Protein AF-A0A4R8HS78-F1 (afdb_monomer_lite)

Structure (mmCIF, N/CA/C/O backbone):
data_AF-A0A4R8HS78-F1
#
_entry.id   AF-A0A4R8HS78-F1
#
loop_
_atom_site.group_PDB
_atom_site.id
_atom_site.type_symbol
_atom_site.label_atom_id
_atom_site.label_alt_id
_atom_site.label_comp_id
_atom_site.label_asym_id
_atom_site.label_entity_id
_atom_site.label_seq_id
_atom_site.pdbx_PDB_ins_code
_atom_site.Cartn_x
_atom_site.Cartn_y
_atom_site.Cartn_z
_atom_site.occupancy
_atom_site.B_iso_or_equiv
_atom_site.auth_seq_id
_atom_site.auth_comp_id
_atom_site.auth_asym_id
_atom_site.auth_atom_id
_atom_site.pdbx_PDB_model_num
ATOM 1 N N . MET A 1 1 ? 12.189 -9.397 -24.149 1.00 46.09 1 MET A N 1
ATOM 2 C CA . MET A 1 1 ? 11.099 -9.316 -23.143 1.00 46.09 1 MET A CA 1
ATOM 3 C C . MET A 1 1 ? 10.120 -10.438 -23.452 1.00 46.09 1 MET A C 1
ATOM 5 O O . MET A 1 1 ? 10.286 -11.004 -24.521 1.00 46.09 1 MET A O 1
ATOM 9 N N . ASP A 1 2 ? 9.238 -10.849 -22.539 1.00 37.28 2 ASP A N 1
ATOM 10 C CA . ASP A 1 2 ? 8.156 -11.739 -22.990 1.00 37.28 2 ASP A CA 1
ATOM 11 C C . ASP A 1 2 ? 7.224 -10.868 -23.849 1.00 37.28 2 ASP A C 1
ATOM 13 O O . ASP A 1 2 ? 6.797 -9.824 -23.343 1.00 37.28 2 ASP A O 1
ATOM 17 N N . PRO A 1 3 ? 7.021 -11.161 -25.144 1.00 38.41 3 PRO A N 1
ATOM 18 C CA . PRO A 1 3 ? 6.170 -10.343 -26.008 1.00 38.41 3 PRO A CA 1
ATOM 19 C C . PRO A 1 3 ? 4.710 -10.330 -25.532 1.00 38.41 3 PRO A C 1
ATOM 21 O O . PRO A 1 3 ? 3.969 -9.402 -25.849 1.00 38.41 3 PRO A O 1
ATOM 24 N N . GLU A 1 4 ? 4.318 -11.317 -24.720 1.00 44.56 4 GLU A N 1
ATOM 25 C CA . GLU A 1 4 ? 2.948 -11.541 -24.276 1.00 44.56 4 GLU A CA 1
ATOM 26 C C . GLU A 1 4 ? 2.822 -11.459 -22.738 1.00 44.56 4 GLU A C 1
ATOM 28 O O . GLU A 1 4 ? 3.010 -12.419 -22.001 1.00 44.56 4 GLU A O 1
ATOM 33 N N . GLY A 1 5 ? 2.424 -10.291 -22.220 1.00 47.22 5 GLY A N 1
ATOM 34 C CA . GLY A 1 5 ? 1.357 -10.299 -21.207 1.00 47.22 5 GLY A CA 1
ATOM 35 C C . GLY A 1 5 ? 1.661 -10.051 -19.723 1.00 47.22 5 GLY A C 1
ATOM 36 O O . GLY A 1 5 ? 0.717 -10.115 -18.937 1.00 47.22 5 GLY A O 1
ATOM 37 N N . SER A 1 6 ? 2.873 -9.701 -19.275 1.00 60.25 6 SER A N 1
ATOM 38 C CA . SER A 1 6 ? 3.066 -9.309 -17.861 1.00 60.25 6 SER A CA 1
ATOM 39 C C . SER A 1 6 ? 3.747 -7.948 -17.703 1.00 60.25 6 SER A C 1
ATOM 41 O O . SER A 1 6 ? 4.761 -7.683 -18.342 1.00 60.25 6 SER A O 1
ATOM 43 N N . SER A 1 7 ? 3.192 -7.096 -16.830 1.00 75.19 7 SER A N 1
ATOM 44 C CA . SER A 1 7 ? 3.722 -5.757 -16.515 1.00 75.19 7 SER A CA 1
ATOM 45 C C . SER A 1 7 ? 5.178 -5.787 -16.050 1.00 75.19 7 SER A C 1
ATOM 47 O O . SER A 1 7 ? 5.663 -6.834 -15.646 1.00 75.19 7 SER A O 1
ATOM 49 N N . GLU A 1 8 ? 5.902 -4.670 -16.025 1.00 86.19 8 GLU A N 1
ATOM 50 C CA . GLU A 1 8 ? 7.248 -4.665 -15.421 1.00 86.19 8 GLU A CA 1
ATOM 51 C C . GLU A 1 8 ? 7.172 -4.771 -13.888 1.00 86.19 8 GLU A C 1
ATOM 53 O O . GLU A 1 8 ? 7.996 -5.421 -13.240 1.00 86.19 8 GLU A O 1
ATOM 58 N N . TRP A 1 9 ? 6.139 -4.166 -13.311 1.00 90.75 9 TRP A N 1
ATOM 59 C CA . TRP A 1 9 ? 5.952 -4.053 -11.871 1.00 90.75 9 TRP A CA 1
ATOM 60 C C . TRP A 1 9 ? 4.788 -4.902 -11.377 1.00 90.75 9 TRP A C 1
ATOM 62 O O . TRP A 1 9 ? 3.747 -4.994 -12.029 1.00 90.75 9 TRP A O 1
ATOM 72 N N . LEU A 1 10 ? 4.942 -5.486 -10.189 1.00 91.50 10 LEU A N 1
ATOM 73 C CA . LEU A 1 10 ? 3.830 -5.995 -9.395 1.00 91.50 10 LEU A CA 1
ATOM 74 C C . LEU A 1 10 ? 3.744 -5.194 -8.098 1.00 91.50 10 LEU A C 1
ATOM 76 O O . LEU A 1 10 ? 4.691 -5.169 -7.311 1.00 91.50 10 LEU A O 1
ATOM 80 N N . ILE A 1 11 ? 2.601 -4.542 -7.891 1.00 94.44 11 ILE A N 1
ATOM 81 C CA . ILE A 1 11 ? 2.323 -3.749 -6.696 1.00 94.44 11 ILE A CA 1
ATOM 82 C C . ILE A 1 11 ? 1.275 -4.471 -5.860 1.00 94.44 11 ILE A C 1
ATOM 84 O O . ILE A 1 11 ? 0.188 -4.782 -6.351 1.00 94.44 11 ILE A O 1
ATOM 88 N N . VAL A 1 12 ? 1.597 -4.708 -4.592 1.00 94.69 12 VAL A N 1
ATOM 89 C CA . VAL A 1 12 ? 0.641 -5.187 -3.594 1.00 94.69 12 VAL A CA 1
ATOM 90 C C . VAL A 1 12 ? 0.531 -4.112 -2.527 1.00 94.69 12 VAL A C 1
ATOM 92 O O . VAL A 1 12 ? 1.496 -3.828 -1.819 1.00 94.69 12 VAL A O 1
ATOM 95 N N . SER A 1 13 ? -0.641 -3.497 -2.421 1.00 97.00 13 SER A N 1
ATOM 96 C CA . SER A 1 13 ? -0.910 -2.477 -1.411 1.00 97.00 13 SER A CA 1
ATOM 97 C C . SER A 1 13 ? -2.069 -2.886 -0.521 1.00 97.00 13 SER A C 1
ATOM 99 O O . SER A 1 13 ? -2.965 -3.621 -0.933 1.00 97.00 13 SER A O 1
ATOM 101 N N . GLY A 1 14 ? -2.049 -2.371 0.701 1.00 96.50 14 GLY A N 1
ATOM 102 C CA . GLY A 1 14 ? -3.128 -2.509 1.662 1.00 96.50 14 GLY A CA 1
ATOM 103 C C . GLY A 1 14 ? -3.417 -1.173 2.326 1.00 96.50 14 GLY A C 1
ATOM 104 O O . GLY A 1 14 ? -2.512 -0.359 2.541 1.00 96.50 14 GLY A O 1
ATOM 105 N N . ILE A 1 15 ? -4.685 -0.968 2.669 1.00 97.25 15 ILE A N 1
ATOM 106 C CA . ILE A 1 15 ? -5.080 0.060 3.623 1.00 97.25 15 ILE A CA 1
ATOM 107 C C . ILE A 1 15 ? -5.425 -0.604 4.953 1.00 97.25 15 ILE A C 1
ATOM 109 O O . ILE A 1 15 ? -6.096 -1.630 5.001 1.00 97.25 15 ILE A O 1
ATOM 113 N N . LEU A 1 16 ? -4.950 -0.013 6.038 1.00 97.69 16 LEU A N 1
ATOM 114 C CA . LEU A 1 16 ? -5.271 -0.392 7.399 1.00 97.69 16 LEU A CA 1
ATOM 115 C C . LEU A 1 16 ? -6.229 0.654 7.959 1.00 97.69 16 LEU A C 1
ATOM 117 O O . LEU A 1 16 ? -5.906 1.845 8.028 1.00 97.69 16 LEU A O 1
ATOM 121 N N . VAL A 1 17 ? -7.408 0.188 8.345 1.00 97.25 17 VAL A N 1
ATOM 122 C CA . VAL A 1 17 ? -8.485 0.994 8.916 1.00 97.25 17 VAL A CA 1
ATOM 123 C C . VAL A 1 17 ? -8.696 0.523 10.344 1.00 97.25 17 VAL A C 1
ATOM 125 O O . VAL A 1 17 ? -8.624 -0.674 10.624 1.00 97.25 17 VAL A O 1
ATOM 128 N N . ARG A 1 18 ? -8.924 1.459 11.265 1.00 95.75 18 ARG A N 1
ATOM 129 C CA . ARG A 1 18 ? -9.303 1.082 12.627 1.00 95.75 18 ARG A CA 1
ATOM 130 C C . ARG A 1 18 ? -10.739 0.557 12.644 1.00 95.75 18 ARG A C 1
ATOM 132 O O . ARG A 1 18 ? -11.564 1.010 11.852 1.00 95.75 18 ARG A O 1
ATOM 139 N N . LYS A 1 19 ? -11.044 -0.357 13.566 1.00 94.94 19 LYS A N 1
ATOM 140 C CA . LYS A 1 19 ? -12.367 -0.992 13.662 1.00 94.94 19 LYS A CA 1
ATOM 141 C C . LYS A 1 19 ? -13.490 0.043 13.809 1.00 94.94 19 LYS A C 1
ATOM 143 O O . LYS A 1 19 ? -14.503 -0.057 13.134 1.00 94.94 19 LYS A O 1
ATOM 148 N N . GLU A 1 20 ? -13.264 1.085 14.603 1.00 94.94 20 GLU A N 1
ATOM 149 C CA . GLU A 1 20 ? -14.174 2.218 14.841 1.00 94.94 20 GLU A CA 1
ATOM 150 C C . GLU A 1 20 ? -14.371 3.171 13.640 1.00 94.94 20 GLU A C 1
ATOM 152 O O . GLU A 1 20 ? -14.987 4.234 13.757 1.00 94.94 20 GLU A O 1
ATOM 157 N N . SER A 1 21 ? -13.743 2.872 12.502 1.00 95.62 21 SER A N 1
ATOM 158 C CA . SER A 1 21 ? -13.921 3.610 11.247 1.00 95.62 21 SER A CA 1
ATOM 159 C C . SER A 1 21 ? -14.335 2.712 10.081 1.00 95.62 21 SER A C 1
ATOM 161 O O . SER A 1 21 ? -14.442 3.209 8.962 1.00 95.62 21 SER A O 1
ATOM 163 N N . GLU A 1 22 ? -14.535 1.412 10.311 1.00 94.00 22 GLU A N 1
ATOM 164 C CA . GLU A 1 22 ? -14.932 0.459 9.267 1.00 94.00 22 GLU A CA 1
ATOM 165 C C . GLU A 1 22 ? -16.331 0.782 8.719 1.00 94.00 22 GLU A C 1
ATOM 167 O O . GLU A 1 22 ? -16.529 0.817 7.508 1.00 94.00 22 GLU A O 1
ATOM 172 N N . ASP A 1 23 ? -17.263 1.139 9.601 1.00 94.94 23 ASP A N 1
ATOM 173 C CA . ASP A 1 23 ? -18.628 1.583 9.286 1.00 94.94 23 ASP A CA 1
ATOM 174 C C . ASP A 1 23 ? -18.678 2.874 8.450 1.00 94.94 23 ASP A C 1
ATOM 176 O O . ASP A 1 23 ? -19.646 3.145 7.741 1.00 94.94 23 ASP A O 1
ATOM 180 N N . LYS A 1 24 ? -17.611 3.679 8.485 1.00 96.62 24 LYS A N 1
ATOM 181 C CA . LYS A 1 24 ? -17.531 4.952 7.755 1.00 96.62 24 LYS A CA 1
ATOM 182 C C . LYS A 1 24 ? -17.087 4.784 6.305 1.00 96.62 24 LYS A C 1
ATOM 184 O O . LYS A 1 24 ? -17.162 5.764 5.559 1.00 96.62 24 LYS A O 1
ATOM 189 N N . LEU A 1 25 ? -16.633 3.598 5.889 1.00 95.25 25 LEU A N 1
ATOM 190 C CA . LEU A 1 25 ? -16.096 3.375 4.542 1.00 95.25 25 LEU A CA 1
ATOM 191 C C . LEU A 1 25 ? -17.110 3.716 3.441 1.00 95.25 25 LEU A C 1
ATOM 193 O O . LEU A 1 25 ? -16.730 4.352 2.455 1.00 95.25 25 LEU A O 1
ATOM 197 N N . ASP A 1 26 ? -18.388 3.403 3.653 1.00 93.81 26 ASP A N 1
ATOM 198 C CA . ASP A 1 26 ? -19.484 3.729 2.732 1.00 93.81 26 ASP A CA 1
ATOM 199 C C . ASP A 1 26 ? -19.659 5.236 2.568 1.00 93.81 26 ASP A C 1
ATOM 201 O O . ASP A 1 26 ? -19.663 5.761 1.449 1.00 93.81 26 ASP A O 1
ATOM 205 N N . SER A 1 27 ? -19.693 5.958 3.692 1.00 96.38 27 SER A N 1
ATOM 206 C CA . SER A 1 27 ? -19.791 7.419 3.687 1.00 96.38 27 SER A CA 1
ATOM 207 C C . SER A 1 27 ? -18.581 8.066 3.002 1.00 96.38 27 SER A C 1
ATOM 209 O O . SER A 1 27 ? -18.727 9.019 2.235 1.00 96.38 27 SER A O 1
ATOM 211 N N . TRP A 1 28 ? -17.374 7.525 3.216 1.00 97.12 28 TRP A N 1
ATOM 212 C CA . TRP A 1 28 ? -16.157 8.023 2.578 1.00 97.12 28 TRP A CA 1
ATOM 213 C C . TRP A 1 28 ? -16.172 7.772 1.077 1.00 97.12 28 TRP A C 1
ATOM 215 O O . TRP A 1 28 ? -15.759 8.640 0.315 1.00 97.12 28 TRP A O 1
ATOM 225 N N . TYR A 1 29 ? -16.639 6.610 0.635 1.00 95.12 29 TYR A N 1
ATOM 226 C CA . TYR A 1 29 ? -16.724 6.305 -0.785 1.00 95.12 29 TYR A CA 1
ATOM 227 C C . TYR A 1 29 ? -17.738 7.208 -1.498 1.00 95.12 29 TYR A C 1
ATOM 229 O O . TYR A 1 29 ? -17.434 7.739 -2.568 1.00 95.12 29 TYR A O 1
ATOM 237 N N . ALA A 1 30 ? -18.906 7.441 -0.892 1.00 94.56 30 ALA A N 1
ATOM 238 C CA . ALA A 1 30 ? -19.917 8.348 -1.429 1.00 94.56 30 ALA A CA 1
ATOM 239 C C . ALA A 1 30 ? -19.398 9.798 -1.538 1.00 94.56 30 ALA A C 1
ATOM 241 O O . ALA A 1 30 ? -19.525 10.416 -2.596 1.00 94.56 30 ALA A O 1
ATOM 242 N N . ASP A 1 31 ? -18.742 10.305 -0.488 1.00 96.62 31 ASP A N 1
ATOM 243 C CA . ASP A 1 31 ? -18.107 11.635 -0.452 1.00 96.62 31 ASP A CA 1
ATOM 244 C C . ASP A 1 31 ? -16.952 11.752 -1.466 1.00 96.62 31 ASP A C 1
ATOM 246 O O . ASP A 1 31 ? -16.790 12.768 -2.135 1.00 96.62 31 ASP A O 1
ATOM 250 N N . MET A 1 32 ? -16.161 10.695 -1.658 1.00 96.38 32 MET A N 1
ATOM 251 C CA . MET A 1 32 ? -15.131 10.676 -2.699 1.00 96.38 32 MET A CA 1
ATOM 252 C C . MET A 1 32 ? -15.749 10.761 -4.094 1.00 96.38 32 MET A C 1
ATOM 254 O O . MET A 1 32 ? -15.297 11.538 -4.934 1.00 96.38 32 MET A O 1
ATOM 258 N N . ARG A 1 33 ? -16.787 9.956 -4.341 1.00 95.38 33 ARG A N 1
ATOM 259 C CA . ARG A 1 33 ? -17.466 9.862 -5.632 1.00 95.38 33 ARG A CA 1
ATOM 260 C C . ARG A 1 33 ? -18.112 11.187 -6.030 1.00 95.38 33 ARG A C 1
ATOM 262 O O . ARG A 1 33 ? -18.008 11.561 -7.195 1.00 95.38 33 ARG A O 1
ATOM 269 N N . SER A 1 34 ? -18.740 11.898 -5.092 1.00 95.50 34 SER A N 1
ATOM 270 C CA . SER A 1 34 ? -19.395 13.188 -5.364 1.00 95.50 34 SER A CA 1
ATOM 271 C C . SER A 1 34 ? -18.412 14.290 -5.782 1.00 95.50 34 SER A C 1
ATOM 273 O O . SER A 1 34 ? -18.806 15.239 -6.454 1.00 95.50 34 SER A O 1
ATOM 275 N N . ARG A 1 35 ? -17.124 14.147 -5.444 1.00 96.12 35 ARG A N 1
ATOM 276 C CA . ARG A 1 35 ? -16.054 15.088 -5.815 1.00 96.12 35 ARG A CA 1
ATOM 277 C C . ARG A 1 35 ? -15.461 14.831 -7.199 1.00 96.12 35 ARG A C 1
ATOM 279 O O . ARG A 1 35 ? -14.682 15.654 -7.678 1.00 96.12 35 ARG A O 1
ATOM 286 N N . LEU A 1 36 ? -15.763 13.694 -7.829 1.00 95.81 36 LEU A N 1
ATOM 287 C CA . LEU A 1 36 ? -15.184 13.351 -9.125 1.00 95.81 36 LEU A CA 1
ATOM 288 C C . LEU A 1 36 ? -15.846 14.149 -10.252 1.00 95.81 36 LEU A C 1
ATOM 290 O O . LEU A 1 36 ? -17.062 14.130 -10.441 1.00 95.81 36 LEU A O 1
ATOM 294 N N . VAL A 1 37 ? -15.024 14.799 -11.070 1.00 93.25 37 VAL A N 1
ATOM 295 C CA . VAL A 1 37 ? -15.483 15.632 -12.182 1.00 93.25 37 VAL A CA 1
ATOM 296 C C . VAL A 1 37 ? -15.977 14.741 -13.320 1.00 93.25 37 VAL A C 1
ATOM 298 O O . VAL A 1 37 ? -15.231 13.897 -13.825 1.00 93.25 37 VAL A O 1
ATOM 301 N N . LYS A 1 38 ? -17.233 14.948 -13.747 1.00 90.00 38 LYS A N 1
ATOM 302 C CA . LYS A 1 38 ? -17.877 14.259 -14.887 1.00 90.00 38 LYS A CA 1
ATOM 303 C C . LYS A 1 38 ? -17.847 12.719 -14.794 1.00 90.00 38 LYS A C 1
ATOM 305 O O . LYS A 1 38 ? -17.888 12.034 -15.815 1.00 90.00 38 LYS A O 1
ATOM 310 N N . PHE A 1 39 ? -17.779 12.153 -13.589 1.00 89.50 39 PHE A N 1
ATOM 311 C CA . PHE A 1 39 ? -17.736 10.704 -13.399 1.00 89.50 39 PHE A CA 1
ATOM 312 C C . PHE A 1 39 ? -19.136 10.079 -13.492 1.00 89.50 39 PHE A C 1
ATOM 314 O O . PHE A 1 39 ? -20.021 10.399 -12.705 1.00 89.50 39 PHE A O 1
ATOM 321 N N . LYS A 1 40 ? -19.326 9.155 -14.443 1.00 85.00 40 LYS A N 1
ATOM 322 C CA . LYS A 1 40 ? -20.594 8.426 -14.659 1.00 85.00 40 LYS A CA 1
ATOM 323 C C . LYS A 1 40 ? -20.513 6.927 -14.325 1.00 85.00 40 LYS A C 1
ATOM 325 O O . LYS A 1 40 ? -21.490 6.205 -14.497 1.00 85.00 40 LYS A O 1
ATOM 330 N N . GLY A 1 41 ? -19.354 6.432 -13.886 1.00 83.31 41 GLY A N 1
ATOM 331 C CA . GLY A 1 41 ? -19.132 5.001 -13.651 1.00 83.31 41 GLY A CA 1
ATOM 332 C C . GLY A 1 41 ? -19.881 4.472 -12.425 1.00 83.31 41 GLY A C 1
ATOM 333 O O . GLY A 1 41 ? -20.087 5.199 -11.459 1.00 83.31 41 GLY A O 1
ATOM 334 N N . LYS A 1 42 ? -20.274 3.192 -12.421 1.00 83.81 42 LYS A N 1
ATOM 335 C CA . LYS A 1 42 ? -20.882 2.552 -11.234 1.00 83.81 42 LYS A CA 1
ATOM 336 C C . LYS A 1 42 ? -19.858 2.306 -10.125 1.00 83.81 42 LYS A C 1
ATOM 338 O O . LYS A 1 42 ? -20.159 2.556 -8.963 1.00 83.81 42 LYS A O 1
ATOM 343 N N . VAL A 1 43 ? -18.643 1.908 -10.492 1.00 87.44 43 VAL A N 1
ATOM 344 C CA . VAL A 1 43 ? -17.541 1.606 -9.570 1.00 87.44 43 VAL A CA 1
ATOM 345 C C . VAL A 1 43 ? -16.328 2.453 -9.936 1.00 87.44 43 VAL A C 1
ATOM 347 O O . VAL A 1 43 ? -16.038 2.659 -11.119 1.00 87.44 43 VAL A O 1
ATOM 350 N N . ILE A 1 44 ? -15.637 2.974 -8.923 1.00 90.12 44 ILE A N 1
ATOM 351 C CA . ILE A 1 44 ? -14.390 3.714 -9.108 1.00 90.12 44 ILE A CA 1
ATOM 352 C C . ILE A 1 44 ? -13.263 2.705 -9.326 1.00 90.12 44 ILE A C 1
ATOM 354 O O . ILE A 1 44 ? -12.886 1.979 -8.416 1.00 90.12 44 ILE A O 1
ATOM 358 N N . HIS A 1 45 ? -12.716 2.691 -10.538 1.00 90.88 45 HIS A N 1
ATOM 359 C CA . HIS A 1 45 ? -11.483 1.977 -10.863 1.00 90.88 45 HIS A CA 1
ATOM 360 C C . HIS A 1 45 ? -10.405 3.006 -11.164 1.00 90.88 45 HIS A C 1
ATOM 362 O O . HIS A 1 45 ? -10.534 3.740 -12.149 1.00 90.88 45 HIS A O 1
ATOM 368 N N . PHE A 1 46 ? -9.346 3.062 -10.353 1.00 93.81 46 PHE A N 1
ATOM 369 C CA . PHE A 1 46 ? -8.350 4.132 -10.456 1.00 93.81 46 PHE A CA 1
ATOM 370 C C . PHE A 1 46 ? -7.721 4.208 -11.853 1.00 93.81 46 PHE A C 1
ATOM 372 O O . PHE A 1 46 ? -7.573 5.293 -12.413 1.00 93.81 46 PHE A O 1
ATOM 379 N N . ALA A 1 47 ? -7.426 3.055 -12.462 1.00 90.94 47 ALA A N 1
ATOM 380 C CA . ALA A 1 47 ? -6.861 2.974 -13.808 1.00 90.94 47 ALA A CA 1
ATOM 381 C C . ALA A 1 47 ? -7.716 3.690 -14.875 1.00 90.94 47 ALA A C 1
ATOM 383 O O . ALA A 1 47 ? -7.160 4.308 -15.782 1.00 90.94 47 ALA A O 1
ATOM 384 N N . LYS A 1 48 ? -9.052 3.664 -14.729 1.00 92.19 48 LYS A N 1
ATOM 385 C CA . LYS A 1 48 ? -10.022 4.254 -15.671 1.00 92.19 48 LYS A CA 1
ATOM 386 C C . LYS A 1 48 ? -10.294 5.742 -15.425 1.00 92.19 48 LYS A C 1
ATOM 388 O O . LYS A 1 48 ? -11.010 6.367 -16.202 1.00 92.19 48 LYS A O 1
ATOM 393 N N . LEU A 1 49 ? -9.769 6.318 -14.343 1.00 94.75 49 LEU A N 1
ATOM 394 C CA . LEU A 1 49 ? -9.924 7.741 -14.055 1.00 94.75 49 LEU A CA 1
ATOM 395 C C . LEU A 1 49 ? -8.974 8.586 -14.921 1.00 94.75 49 LEU A C 1
ATOM 397 O O . LEU A 1 49 ? -7.835 8.195 -15.197 1.00 94.75 49 LEU A O 1
ATOM 401 N N . ASN A 1 50 ? -9.426 9.785 -15.300 1.00 94.56 50 ASN A N 1
ATOM 402 C CA . ASN A 1 50 ? -8.540 10.823 -15.834 1.00 94.56 50 ASN A CA 1
ATOM 403 C C . ASN A 1 50 ? -7.580 11.339 -14.742 1.00 94.56 50 ASN A C 1
ATOM 405 O O . ASN A 1 50 ? -7.784 11.079 -13.554 1.00 94.56 50 ASN A O 1
ATOM 409 N N . GLU A 1 51 ? -6.533 12.067 -15.129 1.00 95.81 51 GLU A N 1
ATOM 410 C CA . GLU A 1 51 ? -5.494 12.529 -14.195 1.00 95.81 51 GLU A CA 1
ATOM 411 C C . GLU A 1 51 ? -6.041 13.400 -13.059 1.00 95.81 51 GLU A C 1
ATOM 413 O O . GLU A 1 51 ? -5.684 13.198 -11.899 1.00 95.81 51 GLU A O 1
ATOM 418 N N . THR A 1 52 ? -6.964 14.315 -13.362 1.00 97.25 52 THR A N 1
ATOM 419 C CA . THR A 1 52 ? -7.606 15.170 -12.355 1.00 97.25 52 THR A CA 1
ATOM 420 C C . THR A 1 52 ? -8.328 14.334 -11.297 1.00 97.25 52 THR A C 1
ATOM 422 O O . THR A 1 52 ? -8.105 14.512 -10.101 1.00 97.25 52 THR A O 1
ATOM 425 N N . ASN A 1 53 ? -9.142 13.366 -11.719 1.00 97.56 53 ASN A N 1
ATOM 426 C CA . ASN A 1 53 ? -9.893 12.493 -10.820 1.00 97.56 53 ASN A CA 1
ATOM 427 C C . ASN A 1 53 ? -8.984 11.520 -10.056 1.00 97.56 53 ASN A C 1
ATOM 429 O O . ASN A 1 53 ? -9.268 11.225 -8.894 1.00 97.56 53 ASN A O 1
ATOM 433 N N . LYS A 1 54 ? -7.878 11.059 -10.657 1.00 97.81 54 LYS A N 1
ATOM 434 C CA . LYS A 1 54 ? -6.835 10.289 -9.955 1.00 97.81 54 LYS A CA 1
ATOM 435 C C . LYS A 1 54 ? -6.251 11.099 -8.800 1.00 97.81 54 LYS A C 1
ATOM 437 O O . LYS A 1 54 ? -6.190 10.606 -7.675 1.00 97.81 54 LYS A O 1
ATOM 442 N N . LEU A 1 55 ? -5.896 12.360 -9.051 1.00 98.19 55 LEU A N 1
ATOM 443 C CA . LEU A 1 55 ? -5.339 13.240 -8.027 1.00 98.19 55 LEU A CA 1
ATOM 444 C C . LEU A 1 55 ? -6.355 13.554 -6.920 1.00 98.19 55 LEU A C 1
ATOM 446 O O . LEU A 1 55 ? -6.013 13.417 -5.746 1.00 98.19 55 LEU A O 1
ATOM 450 N N . ILE A 1 56 ? -7.601 13.895 -7.276 1.00 98.19 56 ILE A N 1
ATOM 451 C CA . ILE A 1 56 ? -8.695 14.127 -6.312 1.00 98.19 56 ILE A CA 1
ATOM 452 C C . ILE A 1 56 ? -8.871 12.909 -5.403 1.00 98.19 56 ILE A C 1
ATOM 454 O O . ILE A 1 56 ? -8.956 13.045 -4.184 1.00 98.19 56 ILE A O 1
ATOM 458 N N . THR A 1 57 ? -8.870 11.713 -5.988 1.00 97.88 57 THR A N 1
ATOM 459 C CA . THR A 1 57 ? -9.032 10.448 -5.267 1.00 97.88 57 THR A CA 1
ATOM 460 C C . THR A 1 57 ? -7.891 10.207 -4.269 1.00 97.88 57 THR A C 1
ATOM 462 O O . THR A 1 57 ? -8.140 9.892 -3.103 1.00 97.88 57 THR A O 1
ATOM 465 N N . CYS A 1 58 ? -6.635 10.426 -4.673 1.00 98.44 58 CYS A N 1
ATOM 466 C CA . CYS A 1 58 ? -5.487 10.305 -3.769 1.00 98.44 58 CYS A CA 1
ATOM 467 C C . CYS A 1 58 ? -5.502 11.366 -2.654 1.00 98.44 58 CYS A C 1
ATOM 469 O O . CYS A 1 58 ? -5.287 11.039 -1.488 1.00 98.44 58 CYS A O 1
ATOM 471 N N . GLN A 1 59 ? -5.802 12.626 -2.984 1.00 98.31 59 GLN A N 1
ATOM 472 C CA . GLN A 1 59 ? -5.914 13.718 -2.008 1.00 98.31 59 GLN A CA 1
ATOM 473 C C . GLN A 1 59 ? -7.075 13.521 -1.028 1.00 98.31 59 GLN A C 1
ATOM 475 O O . GLN A 1 59 ? -7.024 13.980 0.113 1.00 98.31 59 GLN A O 1
ATOM 480 N N . PHE A 1 60 ? -8.142 12.860 -1.467 1.00 98.25 60 PHE A N 1
ATOM 481 C CA . PHE A 1 60 ? -9.248 12.483 -0.606 1.00 98.25 60 PHE A CA 1
ATOM 482 C C . PHE A 1 60 ? -8.816 11.421 0.406 1.00 98.25 60 PHE A C 1
ATOM 484 O O . PHE A 1 60 ? -8.976 11.611 1.614 1.00 98.25 60 PHE A O 1
ATOM 491 N N . LEU A 1 61 ? -8.226 10.324 -0.081 1.00 97.88 61 LEU A N 1
ATOM 492 C CA . LEU A 1 61 ? -7.768 9.221 0.761 1.00 97.88 61 LEU A CA 1
ATOM 493 C C . LEU A 1 61 ? -6.706 9.683 1.770 1.00 97.88 61 LEU A C 1
ATOM 495 O O . LEU A 1 61 ? -6.737 9.270 2.928 1.00 97.88 61 LEU A O 1
ATOM 499 N N . SER A 1 62 ? -5.831 10.615 1.381 1.00 97.88 62 SER A N 1
ATOM 500 C CA . SER A 1 62 ? -4.793 11.168 2.260 1.00 97.88 62 SER A CA 1
ATOM 501 C C . SER A 1 62 ? -5.340 11.966 3.456 1.00 97.88 62 SER A C 1
ATOM 503 O O . SER A 1 62 ? -4.629 12.214 4.434 1.00 97.88 62 SER A O 1
ATOM 505 N N . LYS A 1 63 ? -6.630 12.319 3.443 1.00 98.06 63 LYS A N 1
ATOM 506 C CA . LYS A 1 63 ? -7.313 12.983 4.561 1.00 98.06 63 LYS A CA 1
ATOM 507 C C . LYS A 1 63 ? -8.017 12.006 5.501 1.00 98.06 63 LYS A C 1
ATOM 509 O O . LYS A 1 63 ? -8.311 12.394 6.628 1.00 98.06 63 LYS A O 1
ATOM 514 N N . LYS A 1 64 ? -8.243 10.751 5.103 1.00 97.88 64 LYS A N 1
ATOM 515 C CA . LYS A 1 64 ? -8.959 9.762 5.925 1.00 97.88 64 LYS A CA 1
ATOM 516 C C . LYS A 1 64 ? -8.042 9.106 6.967 1.00 97.88 64 LYS A C 1
ATOM 518 O O . LYS A 1 64 ? -6.843 8.988 6.722 1.00 97.88 64 LYS A O 1
ATOM 523 N N . PRO A 1 65 ? -8.560 8.689 8.137 1.00 96.94 65 PRO A N 1
ATOM 524 C CA . PRO A 1 65 ? -7.771 8.105 9.227 1.00 96.94 65 PRO A CA 1
ATOM 525 C C . PRO A 1 65 ? -7.362 6.650 8.936 1.00 96.94 65 PRO A C 1
ATOM 527 O O . PRO A 1 65 ? -7.690 5.729 9.678 1.00 96.94 65 PRO A O 1
ATOM 530 N N . VAL A 1 66 ? -6.627 6.448 7.845 1.00 97.56 66 VAL A N 1
ATOM 531 C CA . VAL A 1 66 ? -6.101 5.151 7.408 1.00 97.56 66 VAL A CA 1
ATOM 532 C C . VAL A 1 66 ? -4.576 5.145 7.456 1.00 97.56 66 VAL A C 1
ATOM 534 O O . VAL A 1 66 ? -3.934 6.202 7.489 1.00 97.56 66 VAL A O 1
ATOM 537 N N . LYS A 1 67 ? -3.989 3.948 7.434 1.00 98.19 67 LYS A N 1
ATOM 538 C CA . LYS A 1 67 ? -2.569 3.749 7.127 1.00 98.19 67 LYS A CA 1
ATOM 539 C C . LYS A 1 67 ? -2.419 2.959 5.845 1.00 98.19 67 LYS A C 1
ATOM 541 O O . LYS A 1 67 ? -3.150 2.008 5.621 1.00 98.19 67 LYS A O 1
ATOM 546 N N . ILE A 1 68 ? -1.488 3.370 5.001 1.00 98.56 68 ILE A N 1
ATOM 547 C CA . ILE A 1 68 ? -1.257 2.759 3.696 1.00 98.56 68 ILE A CA 1
ATOM 548 C C . ILE A 1 68 ? 0.096 2.059 3.729 1.00 98.56 68 ILE A C 1
ATOM 550 O O . ILE A 1 68 ? 1.076 2.605 4.241 1.00 98.56 68 ILE A O 1
ATOM 554 N N . PHE A 1 69 ? 0.130 0.858 3.166 1.00 98.38 69 PHE A N 1
ATOM 555 C CA . PHE A 1 69 ? 1.332 0.064 2.966 1.00 98.38 69 PHE A CA 1
ATOM 556 C C . PHE A 1 69 ? 1.385 -0.366 1.505 1.00 98.38 69 PHE A C 1
ATOM 558 O O . PHE A 1 69 ? 0.360 -0.731 0.929 1.00 98.38 69 PHE A O 1
ATOM 565 N N . SER A 1 70 ? 2.569 -0.331 0.905 1.00 98.25 70 SER A N 1
ATOM 566 C CA . SER A 1 70 ? 2.775 -0.732 -0.480 1.00 98.25 70 SER A CA 1
ATOM 567 C C . SER A 1 70 ? 4.084 -1.492 -0.632 1.00 98.25 70 SER A C 1
ATOM 569 O O . SER A 1 70 ? 5.142 -1.012 -0.223 1.00 98.25 70 SER A O 1
ATOM 571 N N . VAL A 1 71 ? 4.007 -2.676 -1.233 1.00 96.75 71 VAL A N 1
ATOM 572 C CA . VAL A 1 71 ? 5.155 -3.454 -1.692 1.00 96.75 71 VAL A CA 1
ATOM 573 C C . VAL A 1 71 ? 5.223 -3.324 -3.208 1.00 96.75 71 VAL A C 1
ATOM 575 O O . VAL A 1 71 ? 4.326 -3.773 -3.922 1.00 96.75 71 VAL A O 1
ATOM 578 N N . CYS A 1 72 ? 6.295 -2.709 -3.692 1.00 96.12 72 CYS A N 1
ATOM 579 C CA . CYS A 1 72 ? 6.569 -2.494 -5.102 1.00 96.12 72 CYS A CA 1
ATOM 580 C C . CYS A 1 72 ? 7.664 -3.462 -5.547 1.00 96.12 72 CYS A C 1
ATOM 582 O O . CYS A 1 72 ? 8.826 -3.264 -5.197 1.00 96.12 72 CYS A O 1
ATOM 584 N N . SER A 1 73 ? 7.311 -4.491 -6.316 1.00 93.44 73 SER A N 1
ATOM 585 C CA . SER A 1 73 ? 8.285 -5.437 -6.860 1.00 93.44 73 SER A CA 1
ATOM 586 C C . SER A 1 73 ? 8.538 -5.163 -8.335 1.00 93.44 73 SER A C 1
ATOM 588 O O . SER A 1 73 ? 7.627 -5.292 -9.155 1.00 93.44 73 SER A O 1
ATOM 590 N N . ASN A 1 74 ? 9.776 -4.826 -8.684 1.00 91.12 74 ASN A N 1
ATOM 591 C CA . ASN A 1 74 ? 10.230 -4.841 -10.068 1.00 91.12 74 ASN A CA 1
ATOM 592 C C . ASN A 1 74 ? 10.486 -6.300 -10.475 1.00 91.12 74 ASN A C 1
ATOM 594 O O . ASN A 1 74 ? 11.104 -7.038 -9.714 1.00 91.12 74 ASN A O 1
ATOM 598 N N . LYS A 1 75 ? 9.986 -6.737 -11.635 1.00 84.62 75 LYS A N 1
ATOM 599 C CA . LYS A 1 75 ? 10.135 -8.127 -12.101 1.00 84.62 75 LYS A CA 1
ATOM 600 C C . LYS A 1 75 ? 11.345 -8.342 -13.015 1.00 84.62 75 LYS A C 1
ATOM 602 O O . LYS A 1 75 ? 11.647 -9.489 -13.338 1.00 84.62 75 LYS A O 1
ATOM 607 N N . LYS A 1 76 ? 12.069 -7.290 -13.428 1.00 74.69 76 LYS A N 1
ATOM 608 C CA . LYS A 1 76 ? 13.228 -7.411 -14.338 1.00 74.69 76 LYS A CA 1
ATOM 609 C C . LYS A 1 76 ? 14.310 -8.328 -13.777 1.00 74.69 76 LYS A C 1
ATOM 611 O O . LYS A 1 76 ? 14.875 -9.121 -14.518 1.00 74.69 76 LYS A O 1
ATOM 616 N N . ASN A 1 77 ? 14.554 -8.260 -12.473 1.00 64.81 77 ASN A N 1
ATOM 617 C CA . ASN A 1 77 ? 15.543 -9.087 -11.783 1.00 64.81 77 ASN A CA 1
ATOM 618 C C . ASN A 1 77 ? 15.038 -10.502 -11.437 1.00 64.81 77 ASN A C 1
ATOM 620 O O . ASN A 1 77 ? 15.807 -11.306 -10.926 1.00 64.81 77 ASN A O 1
ATOM 624 N N . MET A 1 78 ? 13.755 -10.797 -11.666 1.00 65.00 78 MET A N 1
ATOM 625 C CA . MET A 1 78 ? 13.197 -12.146 -11.532 1.00 65.00 78 MET A CA 1
ATOM 626 C C . MET A 1 78 ? 13.209 -12.911 -12.852 1.00 65.00 78 MET A C 1
ATOM 628 O O . MET A 1 78 ? 13.006 -14.123 -12.872 1.00 65.00 78 MET A O 1
ATOM 632 N N . LYS A 1 79 ? 13.425 -12.219 -13.974 1.00 58.28 79 LYS A N 1
ATOM 633 C CA . LYS A 1 79 ? 13.473 -12.857 -15.281 1.00 58.28 79 LYS A CA 1
ATOM 634 C C . LYS A 1 79 ? 14.702 -13.766 -15.363 1.00 58.28 79 LYS A C 1
ATOM 636 O O . LYS A 1 79 ? 15.826 -13.284 -15.297 1.00 58.28 79 LYS A O 1
ATOM 641 N N . GLY A 1 80 ? 14.471 -15.069 -15.524 1.00 53.25 80 GLY A N 1
ATOM 642 C CA . GLY A 1 80 ? 15.533 -16.082 -15.544 1.00 53.25 80 GLY A CA 1
ATOM 643 C C . GLY A 1 80 ? 16.071 -16.459 -14.161 1.00 53.25 80 GLY A C 1
ATOM 644 O O . GLY A 1 80 ? 17.013 -17.239 -14.082 1.00 53.25 80 GLY A O 1
ATOM 645 N N . TYR A 1 81 ? 15.489 -15.935 -13.075 1.00 57.78 81 TYR A N 1
ATOM 646 C CA . TYR A 1 81 ? 15.826 -16.373 -11.725 1.00 57.78 81 TYR A CA 1
ATOM 647 C C . TYR A 1 81 ? 15.098 -17.683 -11.419 1.00 57.78 81 TYR A C 1
ATOM 649 O O . TYR A 1 81 ? 13.888 -17.694 -11.197 1.00 57.78 81 TYR A O 1
ATOM 657 N N . THR A 1 82 ? 15.850 -18.777 -11.404 1.00 52.59 82 THR A N 1
ATOM 658 C CA . THR A 1 82 ? 15.399 -20.082 -10.916 1.00 52.59 82 THR A CA 1
ATOM 659 C C . THR A 1 82 ? 15.732 -20.195 -9.439 1.00 52.59 82 THR A C 1
ATOM 661 O O . THR A 1 82 ? 16.867 -19.934 -9.027 1.00 52.59 82 THR A O 1
ATOM 664 N N . ASN A 1 83 ? 14.761 -20.603 -8.630 1.00 58.78 83 ASN A N 1
ATOM 665 C CA . ASN A 1 83 ? 15.014 -20.962 -7.242 1.00 58.78 83 ASN A CA 1
ATOM 666 C C . ASN A 1 83 ? 14.645 -22.436 -7.085 1.00 58.78 83 ASN A C 1
ATOM 668 O O . ASN A 1 83 ? 13.466 -22.725 -6.887 1.00 58.78 83 ASN A O 1
ATOM 672 N N . PRO A 1 84 ? 15.632 -23.350 -7.133 1.00 55.28 84 PRO A N 1
ATOM 673 C CA . PRO A 1 84 ? 15.389 -24.789 -7.076 1.00 55.28 84 PRO A CA 1
ATOM 674 C C . PRO A 1 84 ? 14.587 -25.216 -5.844 1.00 55.28 84 PRO A C 1
ATOM 676 O O . PRO A 1 84 ? 13.818 -26.166 -5.901 1.00 55.28 84 PRO A O 1
ATOM 679 N N . PHE A 1 85 ? 14.719 -24.491 -4.727 1.00 51.19 85 PHE A N 1
ATOM 680 C CA . PHE A 1 85 ? 13.987 -24.762 -3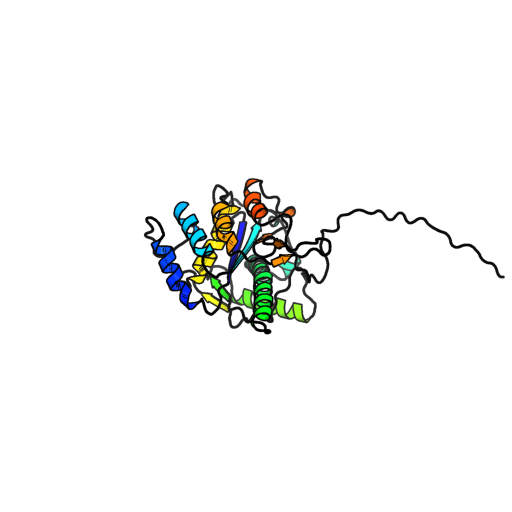.489 1.00 51.19 85 PHE A CA 1
ATOM 681 C C . PHE A 1 85 ? 12.560 -24.226 -3.509 1.00 51.19 85 PHE A C 1
ATOM 683 O O . PHE A 1 85 ? 11.667 -24.867 -2.952 1.00 51.19 85 PHE A O 1
ATOM 690 N N . ALA A 1 86 ? 12.347 -23.061 -4.133 1.00 53.94 86 ALA A N 1
ATOM 691 C CA . ALA A 1 86 ? 11.003 -22.606 -4.442 1.00 53.94 86 ALA A CA 1
ATOM 692 C C . ALA A 1 86 ? 10.372 -23.644 -5.363 1.00 53.94 86 ALA A C 1
ATOM 694 O O . ALA A 1 86 ? 9.420 -24.266 -4.943 1.00 53.94 86 ALA A O 1
ATOM 695 N N . GLU A 1 87 ? 10.960 -23.952 -6.515 1.00 56.19 87 GLU A N 1
ATOM 696 C CA . GLU A 1 87 ? 10.466 -24.946 -7.480 1.00 56.19 87 GLU A CA 1
ATOM 697 C C . GLU A 1 87 ? 10.154 -26.317 -6.846 1.00 56.19 87 GLU A C 1
ATOM 699 O O . GLU A 1 87 ? 9.092 -26.871 -7.116 1.00 56.19 87 GLU A O 1
ATOM 704 N N . LEU A 1 88 ? 10.985 -26.815 -5.916 1.00 53.16 88 LEU A N 1
ATOM 705 C CA . LEU A 1 88 ? 10.729 -28.067 -5.183 1.00 53.16 88 LEU A CA 1
ATOM 706 C C . LEU A 1 88 ? 9.486 -28.029 -4.273 1.00 53.16 88 LEU A C 1
ATOM 708 O O . LEU A 1 88 ? 8.912 -29.074 -3.973 1.00 53.16 88 LEU A O 1
ATOM 712 N N . ARG A 1 89 ? 9.113 -26.853 -3.752 1.00 51.28 89 ARG A N 1
ATOM 713 C CA . ARG A 1 89 ? 8.001 -26.669 -2.792 1.00 51.28 89 ARG A CA 1
ATOM 714 C C . ARG A 1 89 ? 6.815 -25.889 -3.354 1.00 51.28 89 ARG A C 1
ATOM 716 O O . ARG A 1 89 ? 5.768 -25.799 -2.720 1.00 51.28 89 ARG A O 1
ATOM 723 N N . SER A 1 90 ? 6.994 -25.312 -4.528 1.00 47.66 90 SER A N 1
ATOM 724 C CA . SER A 1 90 ? 6.128 -24.359 -5.199 1.00 47.66 90 SER A CA 1
ATOM 725 C C . SER A 1 90 ? 5.450 -25.081 -6.353 1.00 47.66 90 SER A C 1
ATOM 727 O O . SER A 1 90 ? 5.711 -24.792 -7.515 1.00 47.66 90 SER A O 1
ATOM 729 N N . LEU A 1 91 ? 4.541 -26.003 -6.030 1.00 45.50 91 LEU A N 1
ATOM 730 C CA . LEU A 1 91 ? 3.643 -26.618 -7.017 1.00 45.50 91 LEU A CA 1
ATOM 731 C C . LEU A 1 91 ? 2.650 -25.602 -7.626 1.00 45.50 91 LEU A C 1
ATOM 733 O O . LEU A 1 91 ? 1.869 -25.952 -8.505 1.00 45.50 91 LEU A O 1
ATOM 737 N N . ASP A 1 92 ? 2.680 -24.339 -7.182 1.00 57.28 92 ASP A N 1
ATOM 738 C CA . ASP A 1 92 ? 1.611 -23.375 -7.403 1.00 57.28 92 ASP A CA 1
ATOM 739 C C . ASP A 1 92 ? 2.038 -22.092 -8.116 1.00 57.28 92 ASP A C 1
ATOM 741 O O . ASP A 1 92 ? 2.975 -21.392 -7.725 1.00 57.28 92 ASP A O 1
ATOM 745 N N . ARG A 1 93 ? 1.212 -21.699 -9.094 1.00 63.41 93 ARG A N 1
ATOM 746 C CA . ARG A 1 93 ? 1.305 -20.445 -9.870 1.00 63.41 93 ARG A CA 1
ATOM 747 C C . ARG A 1 93 ? 1.224 -19.167 -9.011 1.00 63.41 93 ARG A C 1
ATOM 749 O O . ARG A 1 93 ? 1.486 -18.077 -9.511 1.00 63.41 93 ARG A O 1
ATOM 756 N N . ASN A 1 94 ? 0.880 -19.288 -7.726 1.00 72.56 94 ASN A N 1
ATOM 757 C CA . ASN A 1 94 ? 0.572 -18.173 -6.822 1.00 72.56 94 ASN A CA 1
ATOM 758 C C . ASN A 1 94 ? 1.697 -17.796 -5.855 1.00 72.56 94 ASN A C 1
ATOM 760 O O . ASN A 1 94 ? 1.564 -16.810 -5.124 1.00 72.56 94 ASN A O 1
ATOM 764 N N . TRP A 1 95 ? 2.809 -18.538 -5.855 1.00 76.56 95 TRP A N 1
ATOM 765 C CA . TRP A 1 95 ? 3.901 -18.356 -4.897 1.00 76.56 95 TRP A CA 1
ATOM 766 C C . TRP A 1 95 ? 4.381 -16.906 -4.790 1.00 76.56 95 TRP A C 1
ATOM 768 O O . TRP A 1 95 ? 4.513 -16.367 -3.691 1.00 76.56 95 TRP A O 1
ATOM 778 N N . PHE A 1 96 ? 4.591 -16.241 -5.928 1.00 80.00 96 PHE A N 1
ATOM 779 C CA . PHE A 1 96 ? 5.111 -14.878 -5.933 1.00 80.00 96 PHE A CA 1
ATOM 780 C C . PHE A 1 96 ? 4.151 -13.875 -5.277 1.00 80.00 96 PHE A C 1
ATOM 782 O O . PHE A 1 96 ? 4.581 -13.001 -4.523 1.00 80.00 96 PHE A O 1
ATOM 789 N N . TYR A 1 97 ? 2.843 -14.026 -5.495 1.00 82.50 97 TYR A N 1
ATOM 790 C CA . TYR A 1 97 ? 1.847 -13.191 -4.828 1.00 82.50 97 TYR A CA 1
ATOM 791 C C . TYR A 1 97 ? 1.784 -13.478 -3.323 1.00 82.50 97 TYR A C 1
ATOM 793 O O . TYR A 1 97 ? 1.737 -12.538 -2.525 1.00 82.50 97 TYR A O 1
ATOM 801 N N . CYS A 1 98 ? 1.837 -14.753 -2.919 1.00 82.19 98 CYS A N 1
ATOM 802 C CA . CYS A 1 98 ? 1.915 -15.144 -1.509 1.00 82.19 98 CYS A CA 1
ATOM 803 C C . CYS A 1 98 ? 3.147 -14.530 -0.832 1.00 82.19 98 CYS A C 1
ATOM 805 O O . CYS A 1 98 ? 3.039 -13.972 0.261 1.00 82.19 98 CYS A O 1
ATOM 807 N N . TRP A 1 99 ? 4.294 -14.545 -1.515 1.00 82.88 99 TRP A N 1
ATOM 808 C CA . TRP A 1 99 ? 5.526 -13.921 -1.047 1.00 82.88 99 TRP A CA 1
ATOM 809 C C . TRP A 1 99 ? 5.383 -12.405 -0.864 1.00 82.88 99 TRP A C 1
ATOM 811 O O . TRP A 1 99 ? 5.651 -11.894 0.222 1.00 82.88 99 TRP A O 1
ATOM 821 N N . LEU A 1 100 ? 4.900 -11.670 -1.872 1.00 87.81 100 LEU A N 1
ATOM 822 C CA . LEU A 1 100 ? 4.696 -10.220 -1.731 1.00 87.81 100 LEU A CA 1
ATOM 823 C C . LEU A 1 100 ? 3.665 -9.880 -0.650 1.00 87.81 100 LEU A C 1
ATOM 825 O O . LEU A 1 100 ? 3.816 -8.888 0.062 1.00 87.81 100 LEU A O 1
ATOM 829 N N . THR A 1 101 ? 2.644 -10.721 -0.491 1.00 88.94 101 THR A N 1
ATOM 830 C CA . THR A 1 101 ? 1.651 -10.575 0.575 1.00 88.94 101 THR A CA 1
ATOM 831 C C . THR A 1 101 ? 2.278 -10.797 1.948 1.00 88.94 101 THR A C 1
ATOM 833 O O . THR A 1 101 ? 2.019 -10.008 2.852 1.00 88.94 101 THR A O 1
ATOM 836 N N . ARG A 1 102 ? 3.152 -11.799 2.117 1.00 87.56 102 ARG A N 1
ATOM 837 C CA . ARG A 1 102 ? 3.944 -11.967 3.347 1.00 87.56 102 ARG A CA 1
ATOM 838 C C . ARG A 1 102 ? 4.751 -10.707 3.642 1.00 87.56 102 ARG A C 1
ATOM 840 O O . ARG A 1 102 ? 4.654 -10.185 4.747 1.00 87.56 102 ARG A O 1
ATOM 847 N N . VAL A 1 103 ? 5.483 -10.191 2.654 1.00 90.06 103 VAL A N 1
ATOM 848 C CA . VAL A 1 103 ? 6.281 -8.964 2.803 1.00 90.06 103 VAL A CA 1
ATOM 849 C C . VAL A 1 103 ? 5.389 -7.798 3.245 1.00 90.06 103 VAL A C 1
ATOM 851 O O . VAL A 1 103 ? 5.766 -7.046 4.141 1.00 90.06 103 VAL A O 1
ATOM 854 N N . LEU A 1 104 ? 4.187 -7.654 2.687 1.00 93.25 104 LEU A N 1
ATOM 855 C CA . LEU A 1 104 ? 3.235 -6.633 3.129 1.00 93.25 104 LEU A CA 1
ATOM 856 C C . LEU A 1 104 ? 2.797 -6.860 4.590 1.00 93.25 104 LEU A C 1
ATOM 858 O O . LEU A 1 104 ? 2.808 -5.925 5.395 1.00 93.25 104 LEU A O 1
ATOM 862 N N . LEU A 1 105 ? 2.449 -8.100 4.948 1.00 92.06 105 LEU A N 1
ATOM 863 C CA . LEU A 1 105 ? 1.968 -8.461 6.282 1.00 92.06 105 LEU A CA 1
ATOM 864 C C . LEU A 1 105 ? 3.027 -8.320 7.374 1.00 92.06 105 LEU A C 1
ATOM 866 O O . LEU A 1 105 ? 2.668 -7.938 8.482 1.00 92.06 105 LEU A O 1
ATOM 870 N N . GLU A 1 106 ? 4.309 -8.552 7.094 1.00 91.31 106 GLU A N 1
ATOM 871 C CA . GLU A 1 106 ? 5.401 -8.277 8.044 1.00 91.31 106 GLU A CA 1
ATOM 872 C C . GLU A 1 106 ? 5.315 -6.831 8.568 1.00 91.31 106 GLU A C 1
ATOM 874 O O . GLU A 1 106 ? 5.366 -6.592 9.772 1.00 91.31 106 GLU A O 1
ATOM 879 N N . ARG A 1 107 ? 5.054 -5.855 7.685 1.00 92.81 107 ARG A N 1
ATOM 880 C CA . ARG A 1 107 ? 4.958 -4.436 8.071 1.00 92.81 107 ARG A CA 1
ATOM 881 C C . ARG A 1 107 ? 3.622 -4.099 8.719 1.00 92.81 107 ARG A C 1
ATOM 883 O O . ARG A 1 107 ? 3.594 -3.348 9.692 1.00 92.81 107 ARG A O 1
ATOM 890 N N . ILE A 1 108 ? 2.519 -4.652 8.208 1.00 95.25 108 ILE A N 1
ATOM 891 C CA . ILE A 1 108 ? 1.186 -4.424 8.787 1.00 95.25 108 ILE A CA 1
ATOM 892 C C . ILE A 1 108 ? 1.120 -4.985 10.210 1.00 95.25 108 ILE A C 1
ATOM 894 O O . ILE A 1 108 ? 0.685 -4.285 11.120 1.00 95.25 108 ILE A O 1
ATOM 898 N N . THR A 1 109 ? 1.565 -6.224 10.417 1.00 94.12 109 THR A N 1
ATOM 899 C CA . THR A 1 109 ? 1.511 -6.891 11.726 1.00 94.12 109 THR A CA 1
ATOM 900 C C . THR A 1 109 ? 2.448 -6.232 12.734 1.00 94.12 109 THR A C 1
ATOM 902 O O . THR A 1 109 ? 2.028 -5.991 13.863 1.00 94.12 109 THR A O 1
ATOM 905 N N . HIS A 1 110 ? 3.652 -5.820 12.315 1.00 93.31 110 HIS A N 1
ATOM 906 C CA . HIS A 1 110 ? 4.540 -4.990 13.135 1.00 93.31 110 HIS A CA 1
ATOM 907 C C . HIS A 1 110 ? 3.868 -3.671 13.549 1.00 93.31 110 HIS A C 1
ATOM 909 O O . HIS A 1 110 ? 3.853 -3.315 14.728 1.00 93.31 110 HIS A O 1
ATOM 915 N N . PHE A 1 111 ? 3.252 -2.958 12.597 1.00 94.81 111 PHE A N 1
ATOM 916 C CA . PHE A 1 111 ? 2.552 -1.706 12.888 1.00 94.81 111 PHE A CA 1
ATOM 917 C C . PHE A 1 111 ? 1.414 -1.910 13.889 1.00 94.81 111 PHE A C 1
ATOM 919 O O . PHE A 1 111 ? 1.307 -1.160 14.856 1.00 94.81 111 PHE A O 1
ATOM 926 N N . VAL A 1 112 ? 0.565 -2.914 13.652 1.00 95.88 112 VAL A N 1
ATOM 927 C CA . VAL A 1 112 ? -0.587 -3.220 14.508 1.00 95.88 112 VAL A CA 1
ATOM 928 C C . VAL A 1 112 ? -0.130 -3.605 15.908 1.00 95.88 112 VAL A C 1
ATOM 930 O O . VAL A 1 112 ? -0.735 -3.143 16.875 1.00 95.88 112 VAL A O 1
ATOM 933 N N . LEU A 1 113 ? 0.939 -4.397 16.040 1.00 94.38 113 LEU A N 1
ATOM 934 C CA . LEU A 1 113 ? 1.476 -4.772 17.344 1.00 94.38 113 LEU A CA 1
ATOM 935 C C . LEU A 1 113 ? 1.911 -3.525 18.113 1.00 94.38 113 LEU A C 1
ATOM 937 O O . LEU A 1 113 ? 1.375 -3.262 19.184 1.00 94.38 113 LEU A O 1
ATOM 941 N N . ASN A 1 114 ? 2.795 -2.712 17.537 1.00 92.56 114 ASN A N 1
ATOM 942 C CA . ASN A 1 114 ? 3.322 -1.531 18.221 1.00 92.56 114 ASN A CA 1
ATOM 943 C C . ASN A 1 114 ? 2.216 -0.523 18.572 1.00 92.56 114 ASN A C 1
ATOM 945 O O . ASN A 1 114 ? 2.154 -0.035 19.697 1.00 92.56 114 ASN A O 1
ATOM 949 N N . ASP A 1 115 ? 1.299 -0.251 17.639 1.00 93.75 115 ASP A N 1
ATOM 950 C CA . ASP A 1 115 ? 0.182 0.674 17.858 1.00 93.75 115 ASP A CA 1
ATOM 951 C C . ASP A 1 115 ? -0.816 0.167 18.915 1.00 93.75 115 ASP A C 1
ATOM 953 O O . ASP A 1 115 ? -1.372 0.963 19.673 1.00 93.75 115 ASP A O 1
ATOM 957 N N . SER A 1 116 ? -1.069 -1.142 18.979 1.00 95.38 116 SER A N 1
ATOM 958 C CA . SER A 1 116 ? -1.989 -1.722 19.968 1.00 95.38 116 SER A CA 1
ATOM 959 C C . SER A 1 116 ? -1.367 -1.844 21.356 1.00 95.38 116 SER A C 1
ATOM 961 O O . SER A 1 116 ? -2.036 -1.521 22.342 1.00 95.38 116 SER A O 1
ATOM 963 N N . MET A 1 117 ? -0.084 -2.206 21.430 1.00 94.38 117 MET A N 1
ATOM 964 C CA . MET A 1 117 ? 0.688 -2.202 22.671 1.00 94.38 117 MET A CA 1
ATOM 965 C C . MET A 1 117 ? 0.753 -0.797 23.269 1.00 94.38 117 MET A C 1
ATOM 967 O O . MET A 1 117 ? 0.432 -0.631 24.441 1.00 94.38 117 MET A O 1
ATOM 971 N N . LEU A 1 118 ? 1.053 0.225 22.458 1.00 92.81 118 LEU A N 1
ATOM 972 C CA . LEU A 1 118 ? 1.118 1.614 22.920 1.00 92.81 118 LEU A CA 1
ATOM 973 C C . LEU A 1 118 ? -0.227 2.126 23.461 1.00 92.81 118 LEU A C 1
ATOM 975 O O . LEU A 1 118 ? -0.259 2.850 24.449 1.00 92.81 118 LEU A O 1
ATOM 979 N N . ARG A 1 119 ? -1.344 1.777 22.811 1.00 92.25 119 ARG A N 1
ATOM 980 C CA . ARG A 1 119 ? -2.668 2.315 23.173 1.00 92.25 119 ARG A CA 1
ATOM 981 C C . ARG A 1 119 ? -3.391 1.533 24.259 1.00 92.25 119 ARG A C 1
ATOM 983 O O . ARG A 1 119 ? -4.197 2.109 24.977 1.00 92.25 119 ARG A O 1
ATOM 990 N N . SER A 1 120 ? -3.197 0.219 24.307 1.00 93.81 120 SER A N 1
ATOM 991 C CA . SER A 1 120 ? -4.025 -0.676 25.127 1.00 93.81 120 SER A CA 1
ATOM 992 C C . SER A 1 120 ? -3.234 -1.675 25.964 1.00 93.81 120 SER A C 1
ATOM 994 O O . SER A 1 120 ? -3.841 -2.455 26.693 1.00 93.81 120 SER A O 1
ATOM 996 N N . GLY A 1 121 ? -1.903 -1.697 25.840 1.00 94.50 121 GLY A N 1
ATOM 997 C CA . GLY A 1 121 ? -1.036 -2.644 26.545 1.00 94.50 121 GLY A CA 1
ATOM 998 C C . GLY A 1 121 ? -1.180 -4.100 26.094 1.00 94.50 121 GLY A C 1
ATOM 999 O O . GLY A 1 121 ? -0.552 -4.977 26.678 1.00 94.50 121 GLY A O 1
ATOM 1000 N N . LYS A 1 122 ? -1.997 -4.380 25.069 1.00 95.12 122 LYS A N 1
ATOM 1001 C CA . LYS A 1 122 ? -2.246 -5.733 24.562 1.00 95.12 122 LYS A CA 1
ATOM 1002 C C . LYS A 1 122 ? -2.260 -5.780 23.030 1.00 95.12 122 LYS A C 1
ATOM 1004 O O . LYS A 1 122 ? -2.740 -4.830 22.406 1.00 95.12 122 LYS A O 1
ATOM 1009 N N . PRO A 1 123 ? -1.810 -6.888 22.409 1.00 94.75 123 PRO A N 1
ATOM 1010 C CA . PRO A 1 123 ? -1.872 -7.046 20.960 1.00 94.75 123 PRO A CA 1
ATOM 1011 C C . PRO A 1 123 ? -3.316 -7.050 20.446 1.00 94.75 123 PRO A C 1
ATOM 1013 O O . PRO A 1 123 ? -4.147 -7.849 20.886 1.00 94.75 123 PRO A O 1
ATOM 1016 N N . ALA A 1 124 ? -3.614 -6.187 19.476 1.00 95.69 124 ALA A N 1
ATOM 1017 C CA . ALA A 1 124 ? -4.874 -6.219 18.738 1.00 95.69 124 ALA A CA 1
ATOM 1018 C C . ALA A 1 124 ? -4.801 -7.196 17.556 1.00 95.69 124 ALA A C 1
ATOM 1020 O O . ALA A 1 124 ? -3.728 -7.458 17.009 1.00 95.69 124 ALA A O 1
ATOM 1021 N N . LYS A 1 125 ? -5.961 -7.709 17.135 1.00 95.31 125 LYS A N 1
ATOM 1022 C CA . LYS A 1 125 ? -6.075 -8.560 15.946 1.00 95.31 125 LYS A CA 1
ATOM 1023 C C . LYS A 1 125 ? -6.329 -7.734 14.689 1.00 95.31 125 LYS A C 1
ATOM 1025 O O . LYS A 1 125 ? -7.086 -6.766 14.726 1.00 95.31 125 LYS A O 1
ATOM 1030 N N . VAL A 1 126 ? -5.732 -8.149 13.576 1.00 94.50 126 VAL A N 1
ATOM 1031 C CA . VAL A 1 126 ? -6.024 -7.627 12.240 1.00 94.50 126 VAL A CA 1
ATOM 1032 C C . VAL A 1 126 ? -7.014 -8.550 11.529 1.00 94.50 126 VAL A C 1
ATOM 1034 O O . VAL A 1 126 ? -6.827 -9.766 11.493 1.00 94.50 126 VAL A O 1
ATOM 1037 N N . LYS A 1 127 ? -8.066 -7.958 10.960 1.00 94.44 127 LYS A N 1
ATOM 1038 C CA . LYS A 1 127 ? -8.949 -8.605 9.986 1.00 94.44 127 LYS A CA 1
ATOM 1039 C C . LYS A 1 127 ? -8.376 -8.351 8.593 1.00 94.44 127 LYS A C 1
ATOM 1041 O O . LYS A 1 127 ? -8.126 -7.197 8.245 1.00 94.44 127 LYS A O 1
ATOM 1046 N N . LEU A 1 128 ? -8.141 -9.404 7.814 1.00 92.94 128 LEU A N 1
ATOM 1047 C CA . LEU A 1 128 ? -7.628 -9.291 6.449 1.00 92.94 128 LEU A CA 1
ATOM 1048 C C . LEU A 1 128 ? -8.766 -9.498 5.459 1.00 92.94 128 LEU A C 1
ATOM 1050 O O . LEU A 1 128 ? -9.446 -10.516 5.505 1.00 92.94 128 LEU A O 1
ATOM 1054 N N . ILE A 1 129 ? -8.946 -8.551 4.545 1.00 92.88 129 ILE A N 1
ATOM 1055 C CA . ILE A 1 129 ? -9.948 -8.642 3.484 1.00 92.88 129 ILE A CA 1
ATOM 1056 C C . ILE A 1 129 ? -9.206 -8.591 2.156 1.00 92.88 129 ILE A C 1
ATOM 1058 O O . ILE A 1 129 ? -8.596 -7.576 1.813 1.00 92.88 129 ILE A O 1
ATOM 1062 N N . TYR A 1 130 ? -9.236 -9.697 1.421 1.00 88.88 130 TYR A N 1
ATOM 1063 C CA . TYR A 1 130 ? -8.619 -9.807 0.109 1.00 88.88 130 TYR A CA 1
ATOM 1064 C C . TYR A 1 130 ? -9.640 -9.566 -0.993 1.00 88.88 130 TYR A C 1
ATOM 1066 O O . TYR A 1 130 ? -10.760 -10.070 -0.954 1.00 88.88 130 TYR A O 1
ATOM 1074 N N . SER A 1 131 ? -9.206 -8.855 -2.031 1.00 85.88 131 SER A N 1
ATOM 1075 C CA . SER A 1 131 ? -9.939 -8.801 -3.290 1.00 85.88 131 SER A CA 1
ATOM 1076 C C . SER A 1 131 ? -9.827 -10.141 -4.002 1.00 85.88 131 SER A C 1
ATOM 1078 O O . SER A 1 131 ? -8.711 -10.585 -4.278 1.00 85.88 131 SER A O 1
ATOM 1080 N N . HIS A 1 132 ? -10.974 -10.739 -4.336 1.00 80.44 132 HIS A N 1
ATOM 1081 C CA . HIS A 1 132 ? -11.050 -11.912 -5.200 1.00 80.44 132 HIS A CA 1
ATOM 1082 C C . HIS A 1 132 ? -10.429 -11.599 -6.571 1.00 80.44 132 HIS A C 1
ATOM 1084 O O . HIS A 1 132 ? -10.898 -10.700 -7.278 1.00 80.44 132 HIS A O 1
ATOM 1090 N N . ARG A 1 133 ? -9.379 -12.333 -6.954 1.00 71.38 133 ARG A N 1
ATOM 1091 C CA . ARG A 1 133 ? -8.778 -12.285 -8.294 1.00 71.38 133 ARG A CA 1
ATOM 1092 C C . ARG A 1 133 ? -8.687 -13.695 -8.863 1.00 71.38 133 ARG A C 1
ATOM 1094 O O . ARG A 1 133 ? -8.203 -14.602 -8.190 1.00 71.38 133 ARG A O 1
ATOM 1101 N N . GLY A 1 134 ? -9.118 -13.857 -10.113 1.00 63.59 134 GLY A N 1
ATOM 1102 C CA . GLY A 1 134 ? -9.013 -15.130 -10.823 1.00 63.59 134 GLY A CA 1
ATOM 1103 C C . GLY A 1 134 ? -7.565 -15.625 -10.858 1.00 63.59 134 GLY A C 1
ATOM 1104 O O . GLY A 1 134 ? -6.652 -14.851 -11.141 1.00 63.59 134 GLY A O 1
ATOM 1105 N N . GLY A 1 135 ? -7.364 -16.901 -10.529 1.00 65.88 135 GLY A N 1
ATOM 1106 C CA . GLY A 1 135 ? -6.050 -17.545 -10.482 1.00 65.88 135 GLY A CA 1
ATOM 1107 C C . GLY A 1 135 ? -5.419 -17.631 -9.089 1.00 65.88 135 GLY A C 1
ATOM 1108 O O . GLY A 1 135 ? -4.594 -18.517 -8.886 1.00 65.88 135 GLY A O 1
ATOM 1109 N N . LEU A 1 136 ? -5.841 -16.809 -8.115 1.00 68.44 136 LEU A N 1
ATOM 1110 C CA . LEU A 1 136 ? -5.369 -16.911 -6.729 1.00 68.44 136 LEU A CA 1
ATOM 1111 C C . LEU A 1 136 ? -6.180 -17.940 -5.937 1.00 68.44 136 LEU A C 1
ATOM 1113 O O . LEU A 1 136 ? -7.393 -17.812 -5.778 1.00 68.44 136 LEU A O 1
ATOM 1117 N N . SER A 1 137 ? -5.492 -18.936 -5.382 1.00 72.00 137 SER A N 1
ATOM 1118 C CA . SER A 1 137 ? -6.077 -19.872 -4.426 1.00 72.00 137 SER A CA 1
ATOM 1119 C C . SER A 1 137 ? -5.857 -19.371 -3.001 1.00 72.00 137 SER A C 1
ATOM 1121 O O . SER A 1 137 ? -4.742 -19.343 -2.477 1.00 72.00 137 SER A O 1
ATOM 1123 N N . TYR A 1 138 ? -6.937 -18.964 -2.347 1.00 73.38 138 TYR A N 1
ATOM 1124 C CA . TYR A 1 138 ? -6.880 -18.453 -0.977 1.00 73.38 138 TYR A CA 1
ATOM 1125 C C . TYR A 1 138 ? -6.705 -19.565 0.062 1.00 73.38 138 TYR A C 1
ATOM 1127 O O . TYR A 1 138 ? -6.150 -19.321 1.132 1.00 73.38 138 TYR A O 1
ATOM 1135 N N . SER A 1 139 ? -7.088 -20.803 -0.266 1.00 73.00 139 SER A N 1
ATOM 1136 C CA . SER A 1 139 ? -6.737 -21.968 0.550 1.00 73.00 139 SER A CA 1
ATOM 1137 C C . SER A 1 139 ? -5.220 -22.192 0.568 1.00 73.00 139 SER A C 1
ATOM 1139 O O . SER A 1 139 ? -4.664 -22.451 1.635 1.00 73.00 139 SER A O 1
ATOM 1141 N N . GLN A 1 140 ? -4.531 -21.982 -0.563 1.00 74.19 140 GLN A N 1
ATOM 1142 C CA . GLN A 1 140 ? -3.063 -22.012 -0.630 1.00 74.19 140 GLN A CA 1
ATOM 1143 C C . GLN A 1 140 ? -2.432 -20.877 0.177 1.00 74.19 140 GLN A C 1
ATOM 1145 O O . GLN A 1 140 ? -1.463 -21.106 0.896 1.00 74.19 140 GLN A O 1
ATOM 1150 N N . LEU A 1 141 ? -2.995 -19.665 0.117 1.00 74.19 141 LEU A N 1
ATOM 1151 C CA . LEU A 1 141 ? -2.523 -18.538 0.926 1.00 74.19 141 LEU A CA 1
ATOM 1152 C C . LEU A 1 141 ? -2.629 -18.841 2.433 1.00 74.19 141 LEU A C 1
ATOM 1154 O O . LEU A 1 141 ? -1.688 -18.595 3.188 1.00 74.19 141 LEU A O 1
ATOM 1158 N N . ASN A 1 142 ? -3.744 -19.433 2.867 1.00 77.44 142 ASN A N 1
ATOM 1159 C CA . ASN A 1 142 ? -3.934 -19.835 4.259 1.00 77.44 142 ASN A CA 1
ATOM 1160 C C . ASN A 1 142 ? -2.952 -20.937 4.683 1.00 77.44 142 ASN A C 1
ATOM 1162 O O . ASN A 1 142 ? -2.341 -20.832 5.750 1.00 77.44 142 ASN A O 1
ATOM 1166 N N . ALA A 1 143 ? -2.758 -21.957 3.842 1.00 78.19 143 ALA A N 1
ATOM 1167 C CA . ALA A 1 143 ? -1.784 -23.022 4.080 1.00 78.19 143 ALA A CA 1
ATOM 1168 C C . ALA A 1 143 ? -0.349 -22.475 4.161 1.00 78.19 143 ALA A C 1
ATOM 1170 O O . ALA A 1 143 ? 0.413 -22.851 5.052 1.00 78.19 143 ALA A O 1
ATOM 1171 N N . TYR A 1 144 ? -0.003 -21.524 3.291 1.00 76.69 144 TYR A N 1
ATOM 1172 C CA . TYR A 1 144 ? 1.288 -20.844 3.292 1.00 76.69 144 TYR A CA 1
ATOM 1173 C C . TYR A 1 144 ? 1.552 -20.108 4.613 1.00 76.69 144 TYR A C 1
ATOM 1175 O O . TYR A 1 144 ? 2.614 -20.276 5.215 1.00 76.69 144 TYR A O 1
ATOM 1183 N N . PHE A 1 145 ? 0.581 -19.347 5.127 1.00 77.62 145 PHE A N 1
ATOM 1184 C CA . PHE A 1 145 ? 0.745 -18.670 6.417 1.00 77.62 145 PHE A CA 1
ATOM 1185 C C . PHE A 1 145 ? 0.774 -19.633 7.605 1.00 77.62 145 PHE A C 1
ATOM 1187 O O . PHE A 1 145 ? 1.522 -19.394 8.556 1.00 77.62 145 PHE A O 1
ATOM 1194 N N . ALA A 1 146 ? 0.021 -20.735 7.552 1.00 79.69 146 ALA A N 1
ATOM 1195 C CA . ALA A 1 146 ? 0.107 -21.791 8.558 1.00 79.69 146 ALA A CA 1
ATOM 1196 C C . ALA A 1 146 ? 1.508 -22.429 8.586 1.00 79.69 146 ALA A C 1
ATOM 1198 O O . ALA A 1 146 ? 2.080 -22.604 9.666 1.00 79.69 146 ALA A O 1
ATOM 1199 N N . LEU A 1 147 ? 2.093 -22.692 7.411 1.00 76.81 147 LEU A N 1
ATOM 1200 C CA . LEU A 1 147 ? 3.455 -23.206 7.274 1.00 76.81 147 LEU A CA 1
ATOM 1201 C C . LEU A 1 147 ? 4.488 -22.230 7.853 1.00 76.81 147 LEU A C 1
ATOM 1203 O O . LEU A 1 147 ? 5.315 -22.640 8.664 1.00 76.81 147 LEU A O 1
ATOM 1207 N N . ILE A 1 148 ? 4.412 -20.937 7.512 1.00 76.50 148 ILE A N 1
ATOM 1208 C CA . ILE A 1 148 ? 5.323 -19.916 8.063 1.00 76.50 148 ILE A CA 1
ATOM 1209 C C . ILE A 1 148 ? 5.197 -19.834 9.587 1.00 76.50 148 ILE A C 1
ATOM 1211 O O . ILE A 1 148 ? 6.206 -19.746 10.285 1.00 76.50 148 ILE A O 1
ATOM 1215 N N . LYS A 1 149 ? 3.971 -19.889 10.124 1.00 79.62 149 LYS A N 1
ATOM 1216 C CA . LYS A 1 149 ? 3.734 -19.870 11.574 1.00 79.62 149 LYS A CA 1
ATOM 1217 C C . LYS A 1 149 ? 4.391 -21.059 12.268 1.00 79.62 149 LYS A C 1
ATOM 1219 O O . LYS A 1 149 ? 4.967 -20.898 13.341 1.00 79.62 149 LYS A O 1
ATOM 1224 N N . MET A 1 150 ? 4.302 -22.242 11.663 1.00 77.12 150 MET A N 1
ATOM 1225 C CA . MET A 1 150 ? 4.948 -23.450 12.170 1.00 77.12 150 MET A CA 1
ATOM 1226 C C . MET A 1 150 ? 6.476 -23.327 12.111 1.00 77.12 150 MET A C 1
ATOM 1228 O O . MET A 1 150 ? 7.136 -23.546 13.122 1.00 77.12 150 MET A O 1
ATOM 1232 N N . GLN A 1 151 ? 7.029 -22.890 10.976 1.00 72.31 151 GLN A N 1
ATOM 1233 C CA . GLN A 1 151 ? 8.470 -22.668 10.804 1.00 72.31 151 GLN A CA 1
ATOM 1234 C C . GLN A 1 151 ? 9.024 -21.657 11.815 1.00 72.31 151 GLN A C 1
ATOM 1236 O O . GLN A 1 151 ? 10.074 -21.898 12.405 1.00 72.31 151 GLN A O 1
ATOM 1241 N N . GLY A 1 152 ? 8.290 -20.569 12.072 1.00 68.94 152 GLY A N 1
ATOM 1242 C CA . GLY A 1 152 ? 8.657 -19.559 13.067 1.00 68.94 152 GLY A CA 1
ATOM 1243 C C . GLY A 1 152 ? 8.709 -20.083 14.500 1.00 68.94 152 GLY A C 1
ATOM 1244 O O . GLY A 1 152 ? 9.533 -19.617 15.277 1.00 68.94 152 GLY A O 1
ATOM 1245 N N . ARG A 1 153 ? 7.879 -21.072 14.857 1.00 68.69 153 ARG A N 1
ATOM 1246 C CA . ARG A 1 153 ? 7.898 -21.695 16.194 1.00 68.69 153 ARG A CA 1
ATOM 1247 C C . ARG A 1 153 ? 9.084 -22.629 16.404 1.00 68.69 153 ARG A C 1
ATOM 1249 O O . ARG A 1 153 ? 9.562 -22.748 17.522 1.00 68.69 153 ARG A O 1
ATOM 1256 N N . VAL A 1 154 ? 9.526 -23.294 15.341 1.00 67.94 154 VAL A N 1
ATOM 1257 C CA . VAL A 1 154 ? 10.603 -24.296 15.386 1.00 67.94 154 VAL A CA 1
ATOM 1258 C C . VAL A 1 154 ? 11.980 -23.652 15.136 1.00 67.94 154 VAL A C 1
ATOM 1260 O O . VAL A 1 154 ? 12.987 -24.344 15.095 1.00 67.94 154 VAL A O 1
ATOM 1263 N N . GLY A 1 155 ? 12.051 -22.326 14.950 1.00 59.34 155 GLY A N 1
ATOM 1264 C CA . GLY A 1 155 ? 13.298 -21.640 14.583 1.00 59.34 155 GLY A CA 1
ATOM 1265 C C . GLY A 1 155 ? 13.794 -21.992 13.173 1.00 59.34 155 GLY A C 1
ATOM 1266 O O . GLY A 1 155 ? 14.939 -21.728 12.837 1.00 59.34 155 GLY A O 1
ATOM 1267 N N . GLY A 1 156 ? 12.936 -22.584 12.337 1.00 55.75 156 GLY A N 1
ATOM 1268 C CA . GLY A 1 156 ? 13.254 -23.051 10.985 1.00 55.75 156 GLY A CA 1
ATOM 1269 C C . GLY A 1 156 ? 12.817 -22.084 9.884 1.00 55.75 156 GLY A C 1
ATOM 1270 O O . GLY A 1 156 ? 12.503 -22.524 8.774 1.00 55.75 156 GLY A O 1
ATOM 1271 N N . LEU A 1 157 ? 12.705 -20.783 10.179 1.00 58.38 157 LEU A N 1
ATOM 1272 C CA . LEU A 1 157 ? 12.428 -19.785 9.146 1.00 58.38 157 LEU A CA 1
ATOM 1273 C C . LEU A 1 157 ? 13.636 -19.692 8.218 1.00 58.38 157 LEU A C 1
ATOM 1275 O O . LEU A 1 157 ? 14.651 -19.103 8.552 1.00 58.38 157 LEU A O 1
ATOM 1279 N N . TYR A 1 158 ? 13.492 -20.250 7.020 1.00 52.94 158 TYR A N 1
ATOM 1280 C CA . TYR A 1 158 ? 14.557 -20.268 6.016 1.00 52.94 158 TYR A CA 1
ATOM 1281 C C . TYR A 1 158 ? 14.979 -18.863 5.547 1.00 52.94 158 TYR A C 1
ATOM 1283 O O . TYR A 1 158 ? 16.099 -18.653 5.097 1.00 52.94 158 TYR A O 1
ATOM 1291 N N . LEU A 1 159 ? 14.071 -17.889 5.651 1.00 53.75 159 LEU A N 1
ATOM 1292 C CA . LEU A 1 159 ? 14.359 -16.476 5.434 1.00 53.75 159 LEU A CA 1
ATOM 1293 C C . LEU A 1 159 ? 14.091 -15.730 6.737 1.00 53.75 159 LEU A C 1
ATOM 1295 O O . LEU A 1 159 ? 12.931 -15.513 7.094 1.00 53.75 159 LEU A O 1
ATOM 1299 N N . GLU A 1 160 ? 15.173 -15.313 7.386 1.00 52.69 160 GLU A N 1
ATOM 1300 C CA . GLU A 1 160 ? 15.183 -14.458 8.581 1.00 52.69 160 GLU A CA 1
ATOM 1301 C C . GLU A 1 160 ? 14.835 -12.987 8.288 1.00 52.69 160 GLU A C 1
ATOM 1303 O O . GLU A 1 160 ? 14.773 -12.142 9.179 1.00 52.69 160 GLU A O 1
ATOM 1308 N N . LEU A 1 161 ? 14.605 -12.657 7.017 1.00 56.03 161 LEU A N 1
ATOM 1309 C CA . LEU A 1 161 ? 14.231 -11.319 6.586 1.00 56.03 161 LEU A CA 1
ATOM 1310 C C . LEU A 1 161 ? 12.758 -11.052 6.917 1.00 56.03 161 LEU A C 1
ATOM 1312 O O . LEU A 1 161 ? 11.874 -11.431 6.151 1.00 56.03 161 LEU A O 1
ATOM 1316 N N . GLY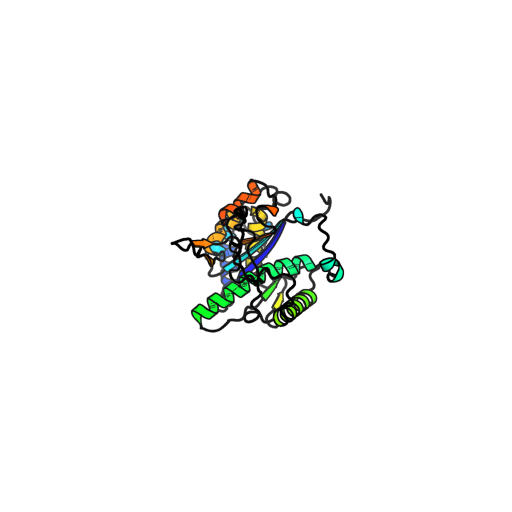 A 1 162 ? 12.534 -10.345 8.026 1.00 60.78 162 GLY A N 1
ATOM 1317 C CA . GLY A 1 162 ? 11.238 -9.807 8.443 1.00 60.78 162 GLY A CA 1
ATOM 1318 C C . GLY A 1 162 ? 10.339 -10.825 9.149 1.00 60.78 162 GLY A C 1
ATOM 1319 O O . GLY A 1 162 ? 10.089 -11.927 8.654 1.00 60.78 162 GLY A O 1
ATOM 1320 N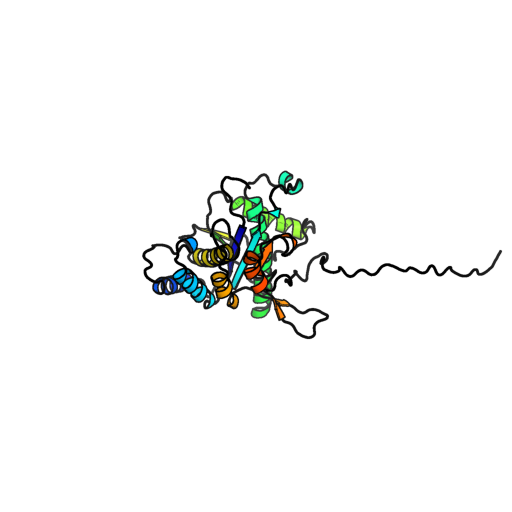 N . LYS A 1 163 ? 9.817 -10.437 10.319 1.00 78.62 163 LYS A N 1
ATOM 1321 C CA . LYS A 1 163 ? 8.921 -11.270 11.132 1.00 78.62 163 LYS A CA 1
ATOM 1322 C C . LYS A 1 163 ? 7.453 -10.912 10.888 1.00 78.62 163 LYS A C 1
ATOM 1324 O O . LYS A 1 163 ? 7.057 -9.751 10.959 1.00 78.62 163 LYS A O 1
ATOM 1329 N N . VAL A 1 164 ? 6.614 -11.925 10.659 1.00 85.81 164 VAL A N 1
ATOM 1330 C CA . VAL A 1 164 ? 5.155 -11.777 10.792 1.00 85.81 164 VAL A CA 1
ATOM 1331 C C . VAL A 1 164 ? 4.797 -11.946 12.267 1.00 85.81 164 VAL A C 1
ATOM 1333 O O . VAL A 1 164 ? 5.059 -12.994 12.859 1.00 85.81 164 VAL A O 1
ATOM 1336 N N . TYR A 1 165 ? 4.176 -10.930 12.863 1.00 88.75 165 TYR A N 1
ATOM 1337 C CA . TYR A 1 165 ? 3.754 -10.968 14.264 1.00 88.75 165 TYR A CA 1
ATOM 1338 C C . TYR A 1 165 ? 2.402 -11.677 14.385 1.00 88.75 165 TYR A C 1
ATOM 1340 O O . TYR A 1 165 ? 1.334 -11.055 14.336 1.00 88.75 165 TYR A O 1
ATOM 1348 N N . PHE A 1 166 ? 2.443 -13.008 14.502 1.00 88.88 166 PHE A N 1
ATOM 1349 C CA . PHE A 1 166 ? 1.261 -13.877 14.566 1.00 88.88 166 PHE A CA 1
ATOM 1350 C C . PHE A 1 166 ? 0.367 -13.636 15.793 1.00 88.88 166 PHE A C 1
ATOM 1352 O O . PHE A 1 166 ? -0.772 -14.097 15.824 1.00 88.88 166 PHE A O 1
ATOM 1359 N N . GLU A 1 167 ? 0.839 -12.890 16.788 1.00 91.00 167 GLU A N 1
ATOM 1360 C CA . GLU A 1 167 ? 0.045 -12.382 17.906 1.00 91.00 167 GLU A CA 1
ATOM 1361 C C . GLU A 1 167 ? -1.040 -11.412 17.425 1.00 91.00 167 GLU A C 1
ATOM 1363 O O . GLU A 1 167 ? -2.107 -11.338 18.031 1.00 91.00 167 GLU A O 1
ATOM 1368 N N . THR A 1 168 ? -0.812 -10.729 16.300 1.00 93.31 168 THR A N 1
ATOM 1369 C CA . THR A 1 168 ? -1.779 -9.809 15.683 1.00 93.31 168 THR A CA 1
ATOM 1370 C C . THR A 1 168 ? -2.600 -10.453 14.570 1.00 93.31 168 THR A C 1
ATOM 1372 O O . THR A 1 168 ? -3.651 -9.934 14.208 1.00 93.31 168 THR A O 1
ATOM 1375 N N . LEU A 1 169 ? -2.173 -11.603 14.044 1.00 90.38 169 LEU A N 1
ATOM 1376 C CA . LEU A 1 169 ? -2.827 -12.269 12.920 1.00 90.38 169 LEU A CA 1
ATOM 1377 C C . LEU A 1 169 ? -3.698 -13.442 13.385 1.00 90.38 169 LEU A C 1
ATOM 1379 O O . LEU A 1 169 ? -3.232 -14.345 14.083 1.00 90.38 169 LEU A O 1
ATOM 1383 N N . ASP A 1 170 ? -4.958 -13.461 12.955 1.00 88.38 170 ASP A N 1
ATOM 1384 C CA . ASP A 1 170 ? -5.857 -14.603 13.125 1.00 88.38 170 ASP A CA 1
ATOM 1385 C C . ASP A 1 170 ? -6.434 -15.004 11.767 1.00 88.38 170 ASP A C 1
ATOM 1387 O O . ASP A 1 170 ? -7.135 -14.228 11.125 1.00 88.38 170 ASP A O 1
ATOM 1391 N N . MET A 1 171 ? -6.139 -16.230 11.334 1.00 83.56 171 MET A N 1
ATOM 1392 C CA . MET A 1 171 ? -6.556 -16.731 10.022 1.00 83.56 171 MET A CA 1
ATOM 1393 C C . MET A 1 171 ? -8.077 -16.884 9.898 1.00 83.56 171 MET A C 1
ATOM 1395 O O . MET A 1 171 ? -8.593 -16.925 8.788 1.00 83.56 171 MET A O 1
ATOM 1399 N N . ARG A 1 172 ? -8.805 -16.929 11.021 1.00 86.94 172 ARG A N 1
ATOM 1400 C CA . ARG A 1 172 ? -10.277 -16.935 11.035 1.00 86.94 172 ARG A CA 1
ATOM 1401 C C . ARG A 1 172 ? -10.872 -15.567 10.701 1.00 86.94 172 ARG A C 1
ATOM 1403 O O . ARG A 1 172 ? -12.051 -15.485 10.393 1.00 86.94 172 ARG A O 1
ATOM 1410 N N . LEU A 1 173 ? -10.065 -14.506 10.768 1.00 89.69 173 LEU A N 1
ATOM 1411 C CA . LEU A 1 173 ? -10.438 -13.140 10.395 1.00 89.69 173 LEU A CA 1
ATOM 1412 C C . LEU A 1 173 ? -9.971 -12.793 8.973 1.00 89.69 173 LEU A C 1
ATOM 1414 O O . LEU A 1 173 ? -9.771 -11.620 8.656 1.00 89.69 173 LEU A O 1
ATOM 1418 N N . VAL A 1 174 ? -9.739 -13.808 8.136 1.00 89.00 174 VAL A N 1
ATOM 1419 C CA . VAL A 1 174 ? -9.388 -13.646 6.726 1.00 89.00 174 VAL A CA 1
ATOM 1420 C C . VAL A 1 174 ? -10.636 -13.863 5.885 1.00 89.00 174 VAL A C 1
ATOM 1422 O O . VAL A 1 174 ? -11.224 -14.941 5.896 1.00 89.00 174 VAL A O 1
ATOM 1425 N N . GLU A 1 175 ? -11.009 -12.843 5.125 1.00 89.50 175 GLU A N 1
ATOM 1426 C CA . GLU A 1 175 ? -12.136 -12.864 4.202 1.00 89.50 175 GLU A CA 1
ATOM 1427 C C . GLU A 1 175 ? -11.649 -12.627 2.773 1.00 89.50 175 GLU A C 1
ATOM 1429 O O . GLU A 1 175 ? -10.689 -11.891 2.520 1.00 89.50 175 GLU A O 1
ATOM 1434 N N . VAL A 1 176 ? -12.334 -13.255 1.824 1.00 86.81 176 VAL A N 1
ATOM 1435 C CA . VAL A 1 176 ? -12.084 -13.096 0.394 1.00 86.81 176 VAL A CA 1
ATOM 1436 C C . VAL A 1 176 ? -13.379 -12.644 -0.231 1.00 86.81 176 VAL A C 1
ATOM 1438 O O . VAL A 1 176 ? -14.356 -13.386 -0.246 1.00 86.81 176 VAL A O 1
ATOM 1441 N N . ILE A 1 177 ? -13.376 -11.420 -0.735 1.00 86.56 177 ILE A N 1
ATOM 1442 C CA . ILE A 1 177 ? -14.582 -10.755 -1.206 1.00 86.56 177 ILE A CA 1
ATOM 1443 C C . ILE A 1 177 ? -14.298 -10.182 -2.603 1.00 86.56 177 ILE A C 1
ATOM 1445 O O . ILE A 1 177 ? -13.191 -9.686 -2.858 1.00 86.56 177 ILE A O 1
ATOM 1449 N N . PRO A 1 178 ? -15.241 -10.246 -3.556 1.00 79.75 178 PRO A N 1
ATOM 1450 C CA . PRO A 1 178 ? -15.131 -9.519 -4.814 1.00 79.75 178 PRO A CA 1
ATOM 1451 C C . PRO A 1 178 ? -14.831 -8.029 -4.596 1.00 79.75 178 PRO A C 1
ATOM 1453 O O . PRO A 1 178 ? -15.358 -7.386 -3.693 1.00 79.75 178 PRO A O 1
ATOM 1456 N N . HIS A 1 179 ? -13.978 -7.443 -5.442 1.00 70.88 179 HIS A N 1
ATOM 1457 C CA . HIS A 1 179 ? -13.496 -6.063 -5.255 1.00 70.88 179 HIS A CA 1
ATOM 1458 C C . HIS A 1 179 ? -14.603 -4.996 -5.210 1.00 70.88 179 HIS A C 1
ATOM 1460 O O . HIS A 1 179 ? -14.373 -3.912 -4.686 1.00 70.88 179 HIS A O 1
ATOM 1466 N N . PHE A 1 180 ? -15.779 -5.286 -5.768 1.00 75.12 180 PHE A N 1
ATOM 1467 C CA . PHE A 1 180 ? -16.924 -4.380 -5.794 1.00 75.12 180 PHE A CA 1
ATOM 1468 C C . PHE A 1 180 ? -17.841 -4.505 -4.566 1.00 75.12 180 PHE A C 1
ATOM 1470 O O . PHE A 1 180 ? -18.651 -3.611 -4.349 1.00 75.12 180 PHE A O 1
ATOM 1477 N N . GLU A 1 181 ? -17.718 -5.570 -3.769 1.00 79.50 181 GLU A N 1
ATOM 1478 C CA . GLU A 1 181 ? -18.587 -5.822 -2.607 1.00 79.50 181 GLU A CA 1
ATOM 1479 C C . GLU A 1 181 ? -18.062 -5.184 -1.317 1.00 79.50 181 GLU A C 1
ATOM 1481 O O . GLU A 1 181 ? -18.836 -4.938 -0.399 1.00 79.50 181 GLU A O 1
ATOM 1486 N N . HIS A 1 182 ? -16.765 -4.866 -1.240 1.00 84.56 182 HIS A N 1
ATOM 1487 C CA . HIS A 1 182 ? -16.181 -4.229 -0.062 1.00 84.56 182 HIS A CA 1
ATOM 1488 C C . HIS A 1 182 ? -15.398 -2.968 -0.434 1.00 84.56 182 HIS A C 1
ATOM 1490 O O . HIS A 1 182 ? -14.310 -3.034 -1.008 1.00 84.56 182 HIS A O 1
ATOM 1496 N N . LEU A 1 183 ? -15.900 -1.794 -0.044 1.00 86.75 183 LEU A N 1
ATOM 1497 C CA . LEU A 1 183 ? -15.337 -0.497 -0.454 1.00 86.75 183 LEU A CA 1
ATOM 1498 C C . LEU A 1 183 ? -13.914 -0.244 0.063 1.00 86.75 183 LEU A C 1
ATOM 1500 O O . LEU A 1 183 ? -13.149 0.491 -0.565 1.00 86.75 183 LEU A O 1
ATOM 1504 N N . GLY A 1 184 ? -13.513 -0.913 1.151 1.00 89.38 184 GLY A N 1
ATOM 1505 C CA . GLY A 1 184 ? -12.115 -0.953 1.597 1.00 89.38 184 GLY A CA 1
ATOM 1506 C C . GLY A 1 184 ? -11.143 -1.434 0.509 1.00 89.38 184 GLY A C 1
ATOM 1507 O O . GLY A 1 184 ? -10.021 -0.935 0.418 1.00 89.38 184 GLY A O 1
ATOM 1508 N N . LEU A 1 185 ? -11.587 -2.343 -0.368 1.00 92.12 185 LEU A N 1
ATOM 1509 C CA . LEU A 1 185 ? -10.781 -2.852 -1.479 1.00 92.12 185 LEU A CA 1
ATOM 1510 C C . LEU A 1 185 ? -10.584 -1.797 -2.570 1.00 92.12 185 LEU A C 1
ATOM 1512 O O . LEU A 1 185 ? -9.506 -1.732 -3.155 1.00 92.12 185 LEU A O 1
ATOM 1516 N N . THR A 1 186 ? -11.561 -0.915 -2.788 1.00 93.25 186 THR A N 1
ATOM 1517 C CA . THR A 1 186 ? -11.413 0.217 -3.714 1.00 93.25 186 THR A CA 1
ATOM 1518 C C . THR A 1 186 ? -10.334 1.190 -3.240 1.00 93.25 186 THR A C 1
ATOM 1520 O O . THR A 1 186 ? -9.521 1.659 -4.032 1.00 93.25 186 THR A O 1
ATOM 1523 N N . PHE A 1 187 ? -10.260 1.471 -1.938 1.00 95.81 187 PHE A N 1
ATOM 1524 C CA . PHE A 1 187 ? -9.194 2.315 -1.389 1.00 95.81 187 PHE A CA 1
ATOM 1525 C C . PHE A 1 187 ? -7.810 1.652 -1.463 1.00 95.81 187 PHE A C 1
ATOM 1527 O O . PHE A 1 187 ? -6.816 2.339 -1.709 1.00 95.81 187 PHE A O 1
ATOM 1534 N N . ALA A 1 188 ? -7.734 0.327 -1.307 1.00 95.50 188 ALA A N 1
ATOM 1535 C CA . ALA A 1 188 ? -6.500 -0.418 -1.552 1.00 95.50 188 ALA A CA 1
ATOM 1536 C C . ALA A 1 188 ? -6.085 -0.385 -3.038 1.00 95.50 188 ALA A C 1
ATOM 1538 O O . ALA A 1 188 ? -4.903 -0.191 -3.328 1.00 95.50 188 ALA A O 1
ATOM 1539 N N . ASP A 1 189 ? -7.040 -0.491 -3.973 1.00 94.69 189 ASP A N 1
ATOM 1540 C CA . ASP A 1 189 ? -6.805 -0.347 -5.420 1.00 94.69 189 ASP A CA 1
ATOM 1541 C C . ASP A 1 189 ? -6.254 1.037 -5.783 1.00 94.69 189 ASP A C 1
ATOM 1543 O O . ASP A 1 189 ? -5.308 1.138 -6.564 1.00 94.69 189 ASP A O 1
ATOM 1547 N N . ILE A 1 190 ? -6.786 2.098 -5.166 1.00 96.81 190 ILE A N 1
ATOM 1548 C CA . ILE A 1 190 ? -6.282 3.469 -5.325 1.00 96.81 190 ILE A CA 1
ATOM 1549 C C . ILE A 1 190 ? -4.802 3.545 -4.941 1.00 96.81 190 ILE A C 1
ATOM 1551 O O . ILE A 1 190 ? -4.002 4.084 -5.705 1.00 96.81 190 ILE A O 1
ATOM 1555 N N . ALA A 1 191 ? -4.426 2.994 -3.782 1.00 97.62 191 ALA A N 1
ATOM 1556 C CA . ALA A 1 191 ? -3.033 2.979 -3.348 1.00 97.62 191 ALA A CA 1
ATOM 1557 C C . ALA A 1 191 ? -2.152 2.187 -4.327 1.00 97.62 191 ALA A C 1
ATOM 1559 O O . ALA A 1 191 ? -1.172 2.730 -4.840 1.00 97.62 191 ALA A O 1
ATOM 1560 N N . ALA A 1 192 ? -2.530 0.947 -4.652 1.00 96.88 192 ALA A N 1
ATOM 1561 C CA . ALA A 1 192 ? -1.762 0.093 -5.559 1.00 96.88 192 ALA A CA 1
ATOM 1562 C C . ALA A 1 192 ? -1.568 0.738 -6.935 1.00 96.88 192 ALA A C 1
ATOM 1564 O O . ALA A 1 192 ? -0.451 0.795 -7.453 1.00 96.88 192 ALA A O 1
ATOM 1565 N N . SER A 1 193 ? -2.640 1.290 -7.498 1.00 96.88 193 SER A N 1
ATOM 1566 C CA . SER A 1 193 ? -2.619 1.921 -8.813 1.00 96.88 193 SER A CA 1
ATOM 1567 C C . SER A 1 193 ? -1.837 3.236 -8.830 1.00 96.88 193 SER A C 1
ATOM 1569 O O . SER A 1 193 ? -1.168 3.527 -9.822 1.00 96.88 193 SER A O 1
ATOM 1571 N N . ALA A 1 194 ? -1.866 4.018 -7.745 1.00 98.00 194 ALA A N 1
ATOM 1572 C CA . ALA A 1 194 ? -1.062 5.232 -7.622 1.00 98.00 194 ALA A CA 1
ATOM 1573 C C . ALA A 1 194 ? 0.442 4.916 -7.634 1.00 98.00 194 ALA A C 1
ATOM 1575 O O . ALA A 1 194 ? 1.206 5.581 -8.334 1.00 98.00 194 ALA A O 1
ATOM 1576 N N . TYR A 1 195 ? 0.868 3.873 -6.911 1.00 97.75 195 TYR A N 1
ATOM 1577 C CA . TYR A 1 195 ? 2.258 3.409 -6.941 1.00 97.75 195 TYR A CA 1
ATOM 1578 C C . TYR A 1 195 ? 2.636 2.811 -8.293 1.00 97.75 195 TYR A C 1
ATOM 1580 O O . TYR A 1 195 ? 3.703 3.136 -8.808 1.00 97.75 195 TYR A O 1
ATOM 1588 N N . PHE A 1 196 ? 1.759 2.001 -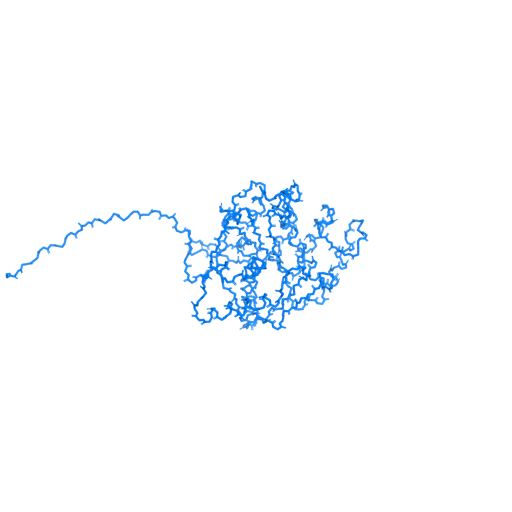8.895 1.00 96.88 196 PHE A N 1
ATOM 1589 C CA . PHE A 1 196 ? 1.986 1.447 -10.229 1.00 96.88 196 PHE A CA 1
ATOM 1590 C C . PHE A 1 196 ? 2.205 2.565 -11.255 1.00 96.88 196 PHE A C 1
ATOM 1592 O O . PHE A 1 196 ? 3.223 2.578 -11.937 1.00 96.88 196 PHE A O 1
ATOM 1599 N N . LYS A 1 197 ? 1.334 3.583 -11.276 1.00 96.44 197 LYS A N 1
ATOM 1600 C CA . LYS A 1 197 ? 1.489 4.755 -12.151 1.00 96.44 197 LYS A CA 1
ATOM 1601 C C . LYS A 1 197 ? 2.765 5.558 -11.867 1.00 96.44 197 LYS A C 1
ATOM 1603 O O . LYS A 1 197 ? 3.310 6.167 -12.779 1.00 96.44 197 LYS A O 1
ATOM 1608 N N . GLY A 1 198 ? 3.266 5.538 -10.633 1.00 96.44 198 GLY A N 1
ATOM 1609 C CA . GLY A 1 198 ? 4.501 6.222 -10.251 1.00 96.44 198 GLY A CA 1
ATOM 1610 C C . GLY A 1 198 ? 5.801 5.528 -10.671 1.00 96.44 198 GLY A C 1
ATOM 1611 O O . GLY A 1 198 ? 6.835 6.191 -10.670 1.00 96.44 198 GLY A O 1
ATOM 1612 N N . CYS A 1 199 ? 5.780 4.232 -11.005 1.00 94.12 199 CYS A N 1
ATOM 1613 C CA . CYS A 1 199 ? 6.997 3.465 -11.319 1.00 94.12 199 CYS A CA 1
ATOM 1614 C C . CYS A 1 199 ? 6.941 2.654 -12.618 1.00 94.12 199 CYS A C 1
ATOM 1616 O O . CYS A 1 199 ? 7.986 2.252 -13.119 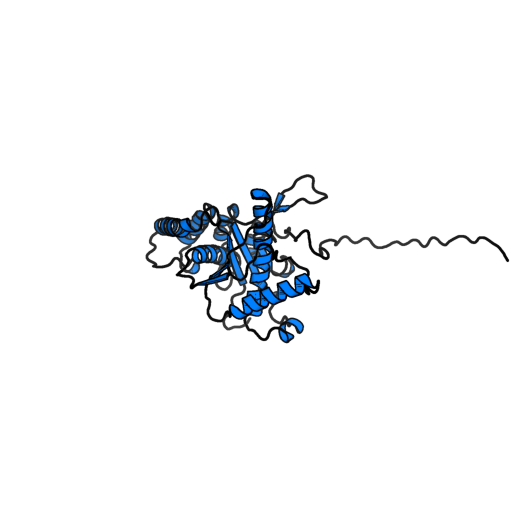1.00 94.12 199 CYS A O 1
ATOM 1618 N N . ASP A 1 200 ? 5.770 2.414 -13.197 1.00 92.12 200 ASP A N 1
ATOM 1619 C CA . ASP A 1 200 ? 5.656 1.658 -14.438 1.00 92.12 200 ASP A CA 1
ATOM 1620 C C . ASP A 1 200 ? 5.698 2.593 -15.653 1.00 92.12 200 ASP A C 1
ATOM 1622 O O . ASP A 1 200 ? 4.885 3.509 -15.767 1.00 92.12 200 ASP A O 1
ATOM 1626 N N . THR A 1 201 ? 6.649 2.375 -16.562 1.00 87.25 201 THR A N 1
ATOM 1627 C CA . THR A 1 201 ? 6.752 3.127 -17.825 1.00 87.25 201 THR A CA 1
ATOM 1628 C C . THR A 1 201 ? 6.090 2.397 -18.988 1.00 87.25 201 THR A C 1
ATOM 1630 O O . THR A 1 201 ? 5.609 3.042 -19.913 1.00 87.25 201 THR A O 1
ATOM 1633 N N . TYR A 1 202 ? 6.048 1.064 -18.962 1.00 83.50 202 TYR A N 1
ATOM 1634 C CA . TYR A 1 202 ? 5.648 0.260 -20.117 1.00 83.50 202 TYR A CA 1
ATOM 1635 C C . TYR A 1 202 ? 4.130 0.191 -20.300 1.00 83.50 202 TYR A C 1
ATOM 1637 O O . TYR A 1 202 ? 3.630 0.463 -21.387 1.00 83.50 202 TYR A O 1
ATOM 1645 N N . ASN A 1 203 ? 3.382 -0.146 -19.249 1.00 82.12 203 ASN A N 1
ATOM 1646 C CA . ASN A 1 203 ? 1.924 -0.245 -19.299 1.00 82.12 203 ASN A CA 1
ATOM 1647 C C . ASN A 1 203 ? 1.243 1.109 -19.122 1.00 82.12 203 ASN A C 1
ATOM 1649 O O . ASN A 1 203 ? 0.119 1.287 -19.585 1.00 82.12 203 ASN A O 1
ATOM 1653 N N . THR A 1 204 ? 1.882 2.049 -18.422 1.00 82.88 204 THR A N 1
ATOM 1654 C CA . THR A 1 204 ? 1.289 3.375 -18.190 1.00 82.88 204 THR A CA 1
ATOM 1655 C C . THR A 1 204 ? 1.823 4.478 -19.104 1.00 82.88 204 THR A C 1
ATOM 1657 O O . THR A 1 204 ? 1.377 5.622 -18.973 1.00 82.88 204 THR A O 1
ATOM 1660 N N . HIS A 1 205 ? 2.745 4.137 -20.012 1.00 86.12 205 HIS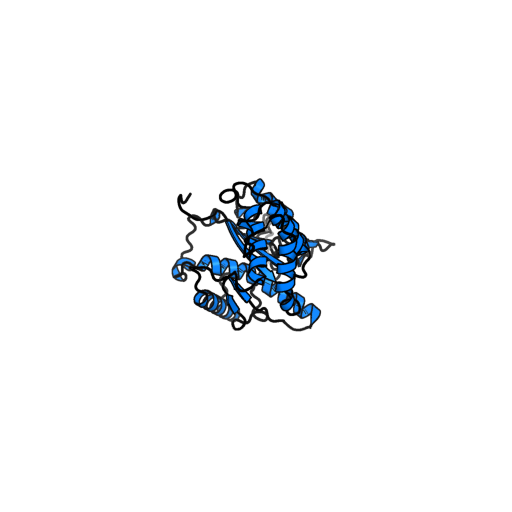 A N 1
ATOM 1661 C CA . HIS A 1 205 ? 3.450 4.995 -20.978 1.00 86.12 205 HIS A CA 1
ATOM 1662 C C . HIS A 1 205 ? 4.373 6.072 -20.385 1.00 86.12 205 HIS A C 1
ATOM 1664 O O . HIS A 1 205 ? 5.287 6.526 -21.065 1.00 86.12 205 HIS A O 1
ATOM 1670 N N . ALA A 1 206 ? 4.155 6.484 -19.135 1.00 91.50 206 ALA A N 1
ATOM 1671 C CA . ALA A 1 206 ? 4.978 7.462 -18.433 1.00 91.50 206 ALA A CA 1
ATOM 1672 C C . ALA A 1 206 ? 4.792 7.336 -16.918 1.00 91.50 206 ALA A C 1
ATOM 1674 O O . ALA A 1 206 ? 3.658 7.195 -16.443 1.00 91.50 206 ALA A O 1
ATOM 1675 N N . CYS A 1 207 ? 5.882 7.462 -16.160 1.00 94.56 207 CYS A N 1
ATOM 1676 C CA . CYS A 1 207 ? 5.801 7.535 -14.706 1.00 94.56 207 CYS A CA 1
ATOM 1677 C C . CYS A 1 207 ? 5.195 8.869 -14.259 1.00 94.56 207 CYS A C 1
ATOM 1679 O O . CYS A 1 207 ? 5.673 9.936 -14.636 1.00 94.56 207 CYS A O 1
ATOM 1681 N N . ASP A 1 208 ? 4.187 8.810 -13.391 1.00 96.88 208 ASP A N 1
ATOM 1682 C CA . ASP A 1 208 ? 3.637 9.983 -12.714 1.00 96.88 208 ASP A CA 1
ATOM 1683 C C . ASP A 1 208 ? 3.600 9.750 -11.195 1.00 96.88 208 ASP A C 1
ATOM 1685 O O . ASP A 1 208 ? 2.678 9.107 -10.676 1.00 96.88 208 ASP A O 1
ATOM 1689 N N . PRO A 1 209 ? 4.606 10.250 -10.452 1.00 97.44 209 PRO A N 1
ATOM 1690 C CA . PRO A 1 209 ? 4.698 10.022 -9.018 1.00 97.44 209 PRO A CA 1
ATOM 1691 C C . PRO A 1 209 ? 3.683 10.849 -8.218 1.00 97.44 209 PRO A C 1
ATOM 1693 O O . PRO A 1 209 ? 3.471 10.541 -7.044 1.00 97.44 209 PRO A O 1
ATOM 1696 N N . ARG A 1 210 ? 3.037 11.870 -8.808 1.00 98.25 210 ARG A N 1
ATOM 1697 C CA . ARG A 1 210 ? 2.197 12.842 -8.079 1.00 98.25 210 ARG A CA 1
ATOM 1698 C C . ARG A 1 210 ? 1.063 12.166 -7.309 1.00 98.25 210 ARG A C 1
ATOM 1700 O O . ARG A 1 210 ? 0.750 12.566 -6.189 1.00 98.25 210 ARG A O 1
ATOM 1707 N N . PHE A 1 211 ? 0.475 11.112 -7.878 1.00 98.38 211 PHE A N 1
ATOM 1708 C CA . PHE A 1 211 ? -0.619 10.368 -7.249 1.00 98.38 211 PHE A CA 1
ATOM 1709 C C . PHE A 1 211 ? -0.175 9.654 -5.973 1.00 98.38 211 PHE A C 1
ATOM 1711 O O . PHE A 1 211 ? -0.806 9.800 -4.928 1.00 98.38 211 PHE A O 1
ATOM 1718 N N . ALA A 1 212 ? 0.935 8.919 -6.036 1.00 98.19 212 ALA A N 1
ATOM 1719 C CA . ALA A 1 212 ? 1.479 8.247 -4.864 1.00 98.19 212 ALA A CA 1
ATOM 1720 C C . ALA A 1 212 ? 2.001 9.271 -3.844 1.00 98.19 212 ALA A C 1
ATOM 1722 O O . ALA A 1 212 ? 1.688 9.164 -2.663 1.00 98.19 212 ALA A O 1
ATOM 1723 N N . GLN A 1 213 ? 2.679 10.335 -4.289 1.00 98.56 213 GLN A N 1
ATOM 1724 C CA . GLN A 1 213 ? 3.142 11.424 -3.421 1.00 98.56 213 GLN A CA 1
ATOM 1725 C C . GLN A 1 213 ? 2.003 12.071 -2.618 1.00 98.56 213 GLN A C 1
ATOM 1727 O O . GLN A 1 213 ? 2.178 12.359 -1.431 1.00 98.56 213 GLN A O 1
ATOM 1732 N N . ALA A 1 214 ? 0.819 12.233 -3.218 1.00 98.56 214 ALA A N 1
ATOM 1733 C CA . ALA A 1 214 ? -0.360 12.762 -2.534 1.00 98.56 214 ALA A CA 1
ATOM 1734 C C . ALA A 1 214 ? -0.823 11.891 -1.348 1.00 98.56 214 ALA A C 1
ATOM 1736 O O . ALA A 1 214 ? -1.483 12.401 -0.443 1.00 98.56 214 ALA A O 1
ATOM 1737 N N . LEU A 1 215 ? -0.447 10.606 -1.307 1.00 98.50 215 LEU A N 1
ATOM 1738 C CA . LEU A 1 215 ? -0.764 9.674 -0.220 1.00 98.50 215 LEU A CA 1
ATOM 1739 C C . LEU A 1 215 ? 0.230 9.734 0.956 1.00 98.50 215 LEU A C 1
ATOM 1741 O O . LEU A 1 215 ? -0.008 9.089 1.978 1.00 98.50 215 LEU A O 1
ATOM 1745 N N . LYS A 1 216 ? 1.328 10.506 0.857 1.00 97.69 216 LYS A N 1
ATOM 1746 C CA . LYS A 1 216 ? 2.427 10.529 1.848 1.00 97.69 216 LYS A CA 1
ATOM 1747 C C . LYS A 1 216 ? 1.959 10.667 3.297 1.00 97.69 216 LYS A C 1
ATOM 1749 O O . LYS A 1 216 ? 2.450 9.935 4.149 1.00 97.69 216 LYS A O 1
ATOM 1754 N N . SER A 1 217 ? 1.002 11.552 3.577 1.00 97.12 217 SER A N 1
ATOM 1755 C CA . SER A 1 217 ? 0.508 11.809 4.943 1.00 97.12 217 SER A CA 1
ATOM 1756 C C . SER A 1 217 ? -0.129 10.584 5.616 1.00 97.12 217 SER A C 1
ATOM 1758 O O . SER A 1 217 ? -0.227 10.534 6.844 1.00 97.12 217 SER A O 1
ATOM 1760 N N . ARG A 1 218 ? -0.562 9.591 4.829 1.00 97.81 218 ARG A N 1
ATOM 1761 C CA . ARG A 1 218 ? -1.175 8.344 5.311 1.00 97.81 218 ARG A CA 1
ATOM 1762 C C . ARG A 1 218 ? -0.310 7.117 5.093 1.00 97.81 218 ARG A C 1
ATOM 1764 O O . ARG A 1 218 ? -0.680 6.047 5.570 1.00 97.81 218 ARG A O 1
ATOM 1771 N N . MET A 1 219 ? 0.851 7.254 4.461 1.00 98.12 219 MET A N 1
ATOM 1772 C CA . MET A 1 219 ? 1.806 6.156 4.412 1.00 98.12 219 MET A CA 1
ATOM 1773 C C . MET A 1 219 ? 2.254 5.784 5.819 1.00 98.12 219 MET A C 1
ATOM 1775 O O . MET A 1 219 ? 2.513 6.647 6.663 1.00 98.12 219 MET A O 1
ATOM 1779 N N . ALA A 1 220 ? 2.311 4.482 6.083 1.00 97.50 220 ALA A N 1
ATOM 1780 C CA . ALA A 1 220 ? 2.878 3.990 7.319 1.00 97.50 220 ALA A CA 1
ATOM 1781 C C . ALA A 1 220 ? 4.353 4.396 7.409 1.00 97.50 220 ALA A C 1
ATOM 1783 O O . ALA A 1 220 ? 5.101 4.350 6.432 1.00 97.50 220 ALA A O 1
ATOM 1784 N N . SER A 1 221 ? 4.765 4.801 8.599 1.00 94.69 221 SER A N 1
ATOM 1785 C CA . SER A 1 221 ? 6.135 5.188 8.897 1.00 94.69 221 SER A CA 1
ATOM 1786 C C . SER A 1 221 ? 6.509 4.649 10.260 1.00 94.69 221 SER A C 1
ATOM 1788 O O . SER A 1 221 ? 5.636 4.470 11.113 1.00 94.69 221 SER A O 1
ATOM 1790 N N . VAL A 1 222 ? 7.801 4.477 10.472 1.00 89.88 222 VAL A N 1
ATOM 1791 C CA . VAL A 1 222 ? 8.376 4.280 11.800 1.00 89.88 222 VAL A CA 1
ATOM 1792 C C . VAL A 1 222 ? 9.336 5.409 12.094 1.00 89.88 222 VAL A C 1
ATOM 1794 O O . VAL A 1 222 ? 9.870 6.048 11.185 1.00 89.88 222 VAL A O 1
ATOM 1797 N N . GLU A 1 223 ? 9.509 5.670 13.374 1.00 84.56 223 GLU A N 1
ATOM 1798 C CA . GLU A 1 223 ? 10.611 6.475 13.855 1.00 84.56 223 GLU A CA 1
ATOM 1799 C C . GLU A 1 223 ? 11.862 5.597 13.836 1.00 84.56 223 GLU A C 1
ATOM 1801 O O . GLU A 1 223 ? 11.872 4.508 14.410 1.00 84.56 223 GLU A O 1
ATOM 1806 N N . TYR A 1 224 ? 12.872 6.022 13.086 1.00 71.31 224 TYR A N 1
ATOM 1807 C CA . TYR A 1 224 ? 14.177 5.386 13.077 1.00 71.31 224 TYR A CA 1
ATOM 1808 C C . TYR A 1 224 ? 15.100 6.196 13.975 1.00 71.31 224 TYR A C 1
ATOM 1810 O O . TYR A 1 224 ? 15.162 7.423 13.863 1.00 71.31 224 TYR A O 1
ATOM 1818 N N . ARG A 1 225 ? 15.813 5.491 14.847 1.00 66.38 225 ARG A N 1
ATOM 1819 C CA . ARG A 1 225 ? 16.866 6.045 15.683 1.00 66.38 225 ARG A CA 1
ATOM 1820 C C . ARG A 1 225 ? 18.139 5.297 15.330 1.00 66.38 225 ARG A C 1
ATOM 1822 O O . ARG A 1 225 ? 18.199 4.086 15.526 1.00 66.38 225 ARG A O 1
ATOM 1829 N N . ASP A 1 226 ? 19.094 5.996 14.734 1.00 64.69 226 ASP A N 1
ATOM 1830 C CA . ASP A 1 226 ? 20.441 5.455 14.609 1.00 64.69 226 ASP A CA 1
ATOM 1831 C C . ASP A 1 226 ? 21.116 5.571 15.976 1.00 64.69 226 ASP A C 1
ATOM 1833 O O . ASP A 1 226 ? 20.992 6.610 16.621 1.00 64.69 226 ASP A O 1
ATOM 1837 N N . GLU A 1 227 ? 21.827 4.542 16.429 1.00 62.69 227 GLU A N 1
ATOM 1838 C CA . GLU A 1 227 ? 22.579 4.619 17.691 1.00 62.69 227 GLU A CA 1
ATOM 1839 C C . GLU A 1 227 ? 23.675 5.694 17.624 1.00 62.69 227 GLU A C 1
ATOM 1841 O O . GLU A 1 227 ? 24.083 6.232 18.652 1.00 62.69 227 GLU A O 1
ATOM 1846 N N . THR A 1 228 ? 24.117 6.047 16.411 1.00 62.88 228 THR A N 1
ATOM 1847 C CA . THR A 1 228 ? 25.109 7.100 16.166 1.00 62.88 228 THR A CA 1
ATOM 1848 C C . THR A 1 228 ? 24.506 8.470 15.843 1.00 62.88 228 THR A C 1
ATOM 1850 O O . THR A 1 228 ? 25.254 9.439 15.730 1.00 62.88 228 THR A O 1
ATOM 1853 N N . GLU A 1 229 ? 23.187 8.583 15.651 1.00 61.56 229 GLU A N 1
ATOM 1854 C CA . GLU A 1 229 ? 22.523 9.855 15.330 1.00 61.56 229 GLU A CA 1
ATOM 1855 C C . GLU A 1 229 ? 21.776 10.401 16.555 1.00 61.56 229 GLU A C 1
ATOM 1857 O O . GLU A 1 229 ? 21.002 9.711 17.216 1.00 61.56 229 GLU A O 1
ATOM 1862 N N . ILE A 1 230 ? 22.002 11.683 16.846 1.00 58.31 230 ILE A N 1
ATOM 1863 C CA . ILE A 1 230 ? 21.419 12.388 17.998 1.00 58.31 230 ILE A CA 1
ATOM 1864 C C . ILE A 1 230 ? 19.899 12.581 17.824 1.00 58.31 230 ILE A C 1
ATOM 1866 O O . ILE A 1 230 ? 19.164 12.635 18.811 1.00 58.31 230 ILE A O 1
ATOM 1870 N N . GLU A 1 231 ? 19.413 12.627 16.581 1.00 65.94 231 GLU A N 1
ATOM 1871 C CA . GLU A 1 231 ? 18.014 12.900 16.247 1.00 65.94 231 GLU A CA 1
ATOM 1872 C C . GLU A 1 231 ? 17.340 11.703 15.570 1.00 65.94 231 GLU A C 1
ATOM 1874 O O . GLU A 1 231 ? 17.877 11.083 14.652 1.00 65.94 231 GLU A O 1
ATOM 1879 N N . SER A 1 232 ? 16.120 11.393 16.008 1.00 72.94 232 SER A N 1
ATOM 1880 C CA . SER A 1 232 ? 15.263 10.426 15.335 1.00 72.94 232 SER A CA 1
ATOM 1881 C C . SER A 1 232 ? 14.578 11.058 14.121 1.00 72.94 232 SER A C 1
ATOM 1883 O O . SER A 1 232 ? 14.205 12.232 14.118 1.00 72.94 232 SER A O 1
ATOM 1885 N N . TYR A 1 233 ? 14.357 10.270 13.067 1.00 81.25 233 TYR A N 1
ATOM 1886 C CA . TYR A 1 233 ? 13.605 10.723 11.894 1.00 81.25 233 TYR A CA 1
ATOM 1887 C C . TYR A 1 233 ? 12.556 9.699 11.468 1.00 81.25 233 TYR A C 1
ATOM 1889 O O . TYR A 1 233 ? 12.673 8.493 11.688 1.00 81.25 233 TYR A O 1
ATOM 1897 N N . ARG A 1 234 ? 11.486 10.179 10.824 1.00 87.88 234 ARG A N 1
ATOM 1898 C CA . ARG A 1 234 ? 10.450 9.299 10.268 1.00 87.88 234 ARG A CA 1
ATOM 1899 C C . ARG A 1 234 ? 10.893 8.718 8.936 1.00 87.88 234 ARG A C 1
ATOM 1901 O O . ARG A 1 234 ? 11.152 9.459 7.989 1.00 87.88 234 ARG A O 1
ATOM 1908 N N . THR A 1 235 ? 10.864 7.395 8.831 1.00 91.00 235 THR A N 1
ATOM 1909 C CA . THR A 1 235 ? 11.168 6.673 7.596 1.00 91.00 235 THR A CA 1
ATOM 1910 C C . THR A 1 235 ? 9.936 5.960 7.039 1.00 91.00 235 THR A C 1
ATOM 1912 O O . THR A 1 235 ? 9.148 5.354 7.770 1.00 91.00 235 THR A O 1
ATOM 1915 N N . TYR A 1 236 ? 9.759 6.063 5.720 1.00 95.94 236 TYR A N 1
ATOM 1916 C CA . TYR A 1 236 ? 8.703 5.387 4.956 1.00 95.94 236 TYR A CA 1
ATOM 1917 C C . TYR A 1 236 ? 9.290 4.268 4.093 1.00 95.94 236 TYR A C 1
ATOM 1919 O O . TYR A 1 236 ? 8.681 3.205 3.959 1.00 95.94 236 TYR A O 1
ATOM 1927 N N . ALA A 1 237 ? 10.470 4.510 3.513 1.00 95.00 237 ALA A N 1
ATOM 1928 C CA . ALA A 1 237 ? 11.233 3.541 2.742 1.00 95.00 237 ALA A CA 1
ATOM 1929 C C . ALA A 1 237 ? 11.516 2.283 3.572 1.00 95.00 237 ALA A C 1
ATOM 1931 O O . ALA A 1 237 ? 11.931 2.362 4.723 1.00 95.00 237 ALA A O 1
ATOM 1932 N N . GLY A 1 238 ? 11.273 1.109 2.996 1.00 91.94 238 GLY A N 1
ATOM 1933 C CA . GLY A 1 238 ? 11.420 -0.190 3.655 1.00 91.94 238 GLY A CA 1
ATOM 1934 C C . GLY A 1 238 ? 10.254 -0.583 4.570 1.00 91.94 238 GLY A C 1
ATOM 1935 O O . GLY A 1 238 ? 10.070 -1.781 4.808 1.00 91.94 238 GLY A O 1
ATOM 1936 N N . TYR A 1 239 ? 9.450 0.390 5.019 1.00 94.25 239 TYR A N 1
ATOM 1937 C CA . TYR A 1 239 ? 8.313 0.191 5.917 1.00 94.25 239 TYR A CA 1
ATOM 1938 C C . TYR A 1 239 ? 6.963 0.384 5.208 1.00 94.25 239 TYR A C 1
ATOM 1940 O O . TYR A 1 239 ? 6.403 -0.574 4.681 1.00 94.25 239 TYR A O 1
ATOM 1948 N N . GLY A 1 240 ? 6.443 1.615 5.134 1.00 96.44 240 GLY A N 1
ATOM 1949 C CA . GLY A 1 240 ? 5.213 1.902 4.390 1.00 96.44 240 GLY A CA 1
ATOM 1950 C C . GLY A 1 240 ? 5.370 1.715 2.884 1.00 96.44 240 GLY A C 1
ATOM 1951 O O . GLY A 1 240 ? 4.406 1.345 2.221 1.00 96.44 240 GLY A O 1
ATOM 1952 N N . VAL A 1 241 ? 6.575 1.931 2.346 1.00 97.69 241 VAL A N 1
ATOM 1953 C CA . VAL A 1 241 ? 6.915 1.683 0.938 1.00 97.69 241 VAL A CA 1
ATOM 1954 C C . VAL A 1 241 ? 8.088 0.723 0.872 1.00 97.69 241 VAL A C 1
ATOM 1956 O O . VAL A 1 241 ? 9.231 1.122 1.094 1.00 97.69 241 VAL A O 1
ATOM 1959 N N . LYS A 1 242 ? 7.824 -0.540 0.543 1.00 95.50 242 LYS A N 1
ATOM 1960 C CA . LYS A 1 242 ? 8.857 -1.557 0.368 1.00 95.50 242 LYS A CA 1
ATOM 1961 C C . LYS A 1 242 ? 9.148 -1.766 -1.111 1.00 95.50 242 LYS A C 1
ATOM 1963 O O . LYS A 1 242 ? 8.306 -2.271 -1.841 1.00 95.50 242 LYS A O 1
ATOM 1968 N N . LEU A 1 243 ? 10.356 -1.425 -1.537 1.00 94.12 243 LEU A N 1
ATOM 1969 C CA . LEU A 1 243 ? 10.873 -1.766 -2.858 1.00 94.12 243 LEU A CA 1
ATOM 1970 C C . LEU A 1 243 ? 11.538 -3.150 -2.823 1.00 94.12 243 LEU A C 1
ATOM 1972 O O . LEU A 1 243 ? 12.326 -3.445 -1.916 1.00 94.12 243 LEU A O 1
ATOM 1976 N N . LEU A 1 244 ? 11.189 -3.981 -3.806 1.00 90.94 244 LEU A N 1
ATOM 1977 C CA . LEU A 1 244 ? 11.834 -5.249 -4.117 1.00 90.94 244 LEU A CA 1
ATOM 1978 C C . LEU A 1 244 ? 12.293 -5.258 -5.587 1.00 90.94 244 LEU A C 1
ATOM 1980 O O . LEU A 1 244 ? 11.529 -4.851 -6.461 1.00 90.94 244 LEU A O 1
ATOM 1984 N N . PRO A 1 245 ? 13.521 -5.718 -5.877 1.00 87.00 245 PRO A N 1
ATOM 1985 C CA . PRO A 1 245 ? 14.597 -6.017 -4.921 1.00 87.00 245 PRO A CA 1
ATOM 1986 C C . PRO A 1 245 ? 15.101 -4.726 -4.240 1.00 87.00 245 PRO A C 1
ATOM 1988 O O . PRO A 1 245 ? 14.413 -3.712 -4.220 1.00 87.00 245 PRO A O 1
ATOM 1991 N N . SER A 1 246 ? 16.296 -4.733 -3.646 1.00 86.94 246 SER A N 1
ATOM 1992 C CA . SER A 1 246 ? 16.880 -3.502 -3.100 1.00 86.94 246 SER A CA 1
ATOM 1993 C C . SER A 1 246 ? 16.934 -2.387 -4.156 1.00 86.94 246 SER A C 1
ATOM 1995 O O . SER A 1 246 ? 17.022 -2.652 -5.351 1.00 86.94 246 SER A O 1
ATOM 1997 N N . PHE A 1 247 ? 16.932 -1.125 -3.723 1.00 88.56 247 PHE A N 1
ATOM 1998 C CA . PHE A 1 247 ? 16.951 0.025 -4.637 1.00 88.56 247 PHE A CA 1
ATOM 1999 C C . PHE A 1 247 ? 18.096 -0.025 -5.659 1.00 88.56 247 PHE A C 1
ATOM 2001 O O . PHE A 1 247 ? 17.894 0.299 -6.824 1.00 88.56 247 PHE A O 1
ATOM 2008 N N . ARG A 1 248 ? 19.282 -0.487 -5.238 1.00 86.50 248 ARG A N 1
ATOM 2009 C CA . ARG A 1 248 ? 20.420 -0.722 -6.139 1.00 86.50 248 ARG A CA 1
ATOM 2010 C C . ARG A 1 248 ? 20.195 -1.943 -7.036 1.00 86.50 248 ARG A C 1
ATOM 2012 O O . ARG A 1 248 ? 20.438 -1.864 -8.232 1.00 86.50 248 ARG A O 1
ATOM 2019 N N . GLY A 1 249 ? 19.696 -3.046 -6.476 1.00 84.50 249 GLY A N 1
ATOM 2020 C CA . GLY A 1 249 ? 19.457 -4.287 -7.219 1.00 84.50 249 GLY A CA 1
ATOM 2021 C C . GLY A 1 249 ? 18.312 -4.206 -8.232 1.00 84.50 249 GLY A C 1
ATOM 2022 O O . GLY A 1 249 ? 18.253 -5.021 -9.144 1.00 84.50 249 GLY A O 1
ATOM 2023 N N . ALA A 1 250 ? 17.403 -3.239 -8.091 1.00 85.12 250 ALA A N 1
ATOM 2024 C CA . ALA A 1 250 ? 16.247 -3.104 -8.973 1.00 85.12 250 ALA A CA 1
ATOM 2025 C C . ALA A 1 250 ? 16.626 -2.536 -10.349 1.00 85.12 250 ALA A C 1
ATOM 2027 O O . ALA A 1 250 ? 15.861 -2.705 -11.293 1.00 85.12 250 ALA A O 1
ATOM 2028 N N . ASN A 1 251 ? 17.791 -1.878 -10.457 1.00 86.44 251 ASN A N 1
ATOM 2029 C CA . ASN A 1 251 ? 18.305 -1.270 -11.688 1.00 86.44 251 ASN A CA 1
ATOM 2030 C C . ASN A 1 251 ? 17.237 -0.459 -12.457 1.00 86.44 251 ASN A C 1
ATOM 2032 O O . ASN A 1 251 ? 17.033 -0.618 -13.662 1.00 86.44 251 ASN A O 1
ATOM 2036 N N . ILE A 1 252 ? 16.491 0.361 -11.715 1.00 90.94 252 ILE A N 1
ATOM 2037 C CA . ILE A 1 252 ? 15.361 1.148 -12.224 1.00 90.94 252 ILE A CA 1
ATOM 2038 C C . ILE A 1 252 ? 15.837 2.431 -12.905 1.00 90.94 252 ILE A C 1
ATOM 2040 O O . ILE A 1 252 ? 16.880 2.986 -12.551 1.00 90.94 252 ILE A O 1
ATOM 2044 N N . THR A 1 253 ? 15.058 2.941 -13.860 1.00 92.88 253 THR A N 1
ATOM 2045 C CA . THR A 1 253 ? 15.416 4.176 -14.575 1.00 92.88 253 THR A CA 1
ATOM 2046 C C . THR A 1 253 ? 15.356 5.405 -13.659 1.00 92.88 253 THR A C 1
ATOM 2048 O O . THR A 1 253 ? 14.777 5.381 -12.566 1.00 92.88 253 THR A O 1
ATOM 2051 N N . LYS A 1 254 ? 15.929 6.531 -14.113 1.00 94.44 254 LYS A N 1
ATOM 2052 C CA . LYS A 1 254 ? 15.889 7.801 -13.370 1.00 94.44 254 LYS A CA 1
ATOM 2053 C C . LYS A 1 254 ? 14.453 8.228 -13.049 1.00 94.44 254 LYS A C 1
ATOM 2055 O O . LYS A 1 254 ? 14.201 8.613 -11.909 1.00 94.44 254 LYS A O 1
ATOM 2060 N N . GLU A 1 255 ? 13.535 8.103 -14.005 1.00 94.44 255 GLU A N 1
ATOM 2061 C CA . GLU A 1 255 ? 12.113 8.436 -13.843 1.00 94.44 255 GLU A CA 1
ATOM 2062 C C . GLU A 1 255 ? 11.430 7.533 -12.812 1.00 94.44 255 GLU A C 1
ATOM 2064 O O . GLU A 1 255 ? 10.832 8.029 -11.858 1.00 94.44 255 GLU A O 1
ATOM 2069 N N . GLN A 1 256 ? 11.622 6.215 -12.920 1.00 94.94 256 GLN A N 1
ATOM 2070 C CA . GLN A 1 256 ? 11.094 5.238 -11.961 1.00 94.94 256 GLN A CA 1
ATOM 2071 C C . GLN A 1 256 ? 11.641 5.469 -10.546 1.00 94.94 256 GLN A C 1
ATOM 2073 O O . GLN A 1 256 ? 10.951 5.240 -9.554 1.00 94.94 256 GLN A O 1
ATOM 2078 N N . SER A 1 257 ? 12.883 5.953 -10.429 1.00 95.31 257 SER A N 1
ATOM 2079 C CA . SER A 1 257 ? 13.520 6.220 -9.137 1.00 95.31 257 SER A CA 1
ATOM 2080 C C . SER A 1 257 ? 12.887 7.379 -8.362 1.00 95.31 257 SER A C 1
ATOM 2082 O O . SER A 1 257 ? 13.039 7.430 -7.140 1.00 95.31 257 SER A O 1
ATOM 2084 N N . LEU A 1 258 ? 12.178 8.298 -9.035 1.00 97.00 258 LEU A N 1
ATOM 2085 C CA . LEU A 1 258 ? 11.651 9.522 -8.421 1.00 97.00 258 LEU A CA 1
ATOM 2086 C C . LEU A 1 258 ? 10.689 9.221 -7.271 1.00 97.00 258 LEU A C 1
ATOM 2088 O O . LEU A 1 258 ? 10.802 9.828 -6.204 1.00 97.00 258 LEU A O 1
ATOM 2092 N N . ILE A 1 259 ? 9.783 8.254 -7.453 1.00 97.56 259 ILE A N 1
ATOM 2093 C CA . ILE A 1 259 ? 8.818 7.905 -6.408 1.00 97.56 259 ILE A CA 1
ATOM 2094 C C . ILE A 1 259 ? 9.502 7.297 -5.180 1.00 97.56 259 ILE A C 1
ATOM 2096 O O . ILE A 1 259 ? 9.163 7.630 -4.048 1.00 97.56 259 ILE A O 1
ATOM 2100 N N . PHE A 1 260 ? 10.510 6.449 -5.373 1.00 97.25 260 PHE A N 1
ATOM 2101 C CA . PHE A 1 260 ? 11.204 5.800 -4.262 1.00 97.25 260 PHE A CA 1
ATOM 2102 C C . PHE A 1 260 ? 12.119 6.773 -3.516 1.00 97.25 260 PHE A C 1
ATOM 2104 O O . PHE A 1 260 ? 12.123 6.780 -2.284 1.00 97.25 260 PHE A O 1
ATOM 2111 N N . LYS A 1 261 ? 12.834 7.644 -4.241 1.00 96.88 261 LYS A N 1
ATOM 2112 C CA . LYS A 1 261 ? 13.645 8.718 -3.645 1.00 96.88 261 LYS A CA 1
ATOM 2113 C C . LYS A 1 261 ? 12.792 9.653 -2.793 1.00 96.88 261 LYS A C 1
ATOM 2115 O O . LYS A 1 261 ? 13.184 9.990 -1.682 1.00 96.88 261 LYS A O 1
ATOM 2120 N N . PHE A 1 262 ? 11.588 9.992 -3.257 1.00 97.38 262 PHE A N 1
ATOM 2121 C CA . PHE A 1 262 ? 10.638 10.799 -2.487 1.00 97.38 262 PHE A CA 1
ATOM 2122 C C . PHE A 1 262 ? 10.267 10.178 -1.125 1.00 97.38 262 PHE A C 1
ATOM 2124 O O . PHE A 1 262 ? 10.020 10.908 -0.163 1.00 97.38 262 PHE A O 1
ATOM 2131 N N . TYR A 1 263 ? 10.250 8.844 -1.023 1.00 96.50 263 TYR A N 1
ATOM 2132 C CA . TYR A 1 263 ? 9.972 8.121 0.224 1.00 96.50 263 TYR A CA 1
ATOM 2133 C C . TYR A 1 263 ? 11.213 7.792 1.070 1.00 96.50 263 TYR A C 1
ATOM 2135 O O . TYR A 1 263 ? 11.063 7.186 2.133 1.00 96.50 263 TYR A O 1
ATOM 2143 N N . GLY A 1 264 ? 12.407 8.219 0.646 1.00 94.19 264 GLY A N 1
ATOM 2144 C CA . GLY A 1 264 ? 13.644 8.136 1.433 1.00 94.19 264 GLY A CA 1
ATOM 2145 C C . GLY A 1 264 ? 14.708 7.181 0.890 1.00 94.19 264 GLY A C 1
ATOM 2146 O O . GLY A 1 264 ? 15.820 7.160 1.411 1.00 94.19 264 GLY A O 1
ATOM 2147 N N . TYR A 1 265 ? 14.430 6.426 -0.178 1.00 93.56 265 TYR A N 1
ATOM 2148 C CA . TYR A 1 265 ? 15.435 5.534 -0.761 1.00 93.56 265 TYR A CA 1
ATOM 2149 C C . TYR A 1 265 ? 16.664 6.304 -1.289 1.00 93.56 265 TYR A C 1
ATOM 2151 O O . TYR A 1 265 ? 16.506 7.381 -1.867 1.00 93.56 265 TYR A O 1
ATOM 2159 N N . PRO A 1 266 ? 17.889 5.748 -1.161 1.00 91.19 266 PRO A N 1
ATOM 2160 C CA . PRO A 1 266 ? 18.198 4.368 -0.770 1.00 91.19 266 PRO A CA 1
ATOM 2161 C C . PRO A 1 266 ? 18.241 4.097 0.745 1.00 91.19 266 PRO A C 1
ATOM 2163 O O . PRO A 1 266 ? 18.387 2.935 1.123 1.00 91.19 266 PRO A O 1
ATOM 2166 N N . ARG A 1 267 ? 18.107 5.117 1.606 1.00 87.69 267 ARG A N 1
ATOM 2167 C CA . ARG A 1 267 ? 18.040 4.935 3.064 1.00 87.69 267 ARG A CA 1
ATOM 2168 C C . ARG A 1 267 ? 16.680 4.329 3.412 1.00 87.69 267 ARG A C 1
ATOM 2170 O O . ARG A 1 267 ? 15.645 4.908 3.105 1.00 87.69 267 ARG A O 1
ATOM 2177 N N . GLN A 1 268 ? 16.657 3.135 3.993 1.00 86.31 268 GLN A N 1
ATOM 2178 C CA . GLN A 1 268 ? 15.403 2.438 4.275 1.00 86.31 268 GLN A CA 1
ATOM 2179 C C . GLN A 1 268 ? 15.400 1.830 5.666 1.00 86.31 268 GLN A C 1
ATOM 2181 O O . GLN A 1 268 ? 16.447 1.468 6.197 1.00 86.31 268 GLN A O 1
ATOM 2186 N N . TRP A 1 269 ? 14.198 1.687 6.212 1.00 83.75 269 TRP A N 1
ATOM 2187 C CA . TRP A 1 269 ? 13.966 0.868 7.380 1.00 83.75 269 TRP A CA 1
ATOM 2188 C C . TRP A 1 269 ? 14.335 -0.581 7.084 1.00 83.75 269 TRP A C 1
ATOM 2190 O O . TRP A 1 269 ? 13.868 -1.193 6.112 1.00 83.75 269 TRP A O 1
ATOM 2200 N N . TRP A 1 270 ? 15.154 -1.111 7.973 1.00 73.62 270 TRP A N 1
ATOM 2201 C CA . TRP A 1 270 ? 15.381 -2.527 8.144 1.00 73.62 270 TRP A CA 1
ATOM 2202 C C . TRP A 1 270 ? 14.746 -2.897 9.475 1.00 73.62 270 TRP A C 1
ATOM 2204 O O . TRP A 1 270 ? 14.835 -2.117 10.422 1.00 73.62 270 TRP A O 1
ATOM 2214 N N . ASP A 1 271 ? 14.061 -4.036 9.521 1.00 60.69 271 ASP A N 1
ATOM 2215 C CA . ASP A 1 271 ? 13.551 -4.578 10.779 1.00 60.69 271 ASP A CA 1
ATOM 2216 C C . ASP A 1 271 ? 14.718 -4.617 11.783 1.00 60.69 271 ASP A C 1
ATOM 2218 O O . ASP A 1 271 ? 15.727 -5.236 11.444 1.00 60.69 271 ASP A O 1
ATOM 2222 N N . PRO A 1 272 ? 14.647 -3.904 12.928 1.00 49.19 272 PRO A N 1
ATOM 2223 C CA . PRO A 1 272 ? 15.720 -3.833 13.923 1.00 49.19 272 PRO A CA 1
ATOM 2224 C C . PRO A 1 272 ? 15.821 -5.106 14.776 1.00 49.19 272 PRO A C 1
ATOM 2226 O O . PRO A 1 272 ? 16.776 -5.257 15.530 1.00 49.19 272 PRO A O 1
ATOM 2229 N N . THR A 1 273 ? 14.902 -6.061 14.594 1.00 47.56 273 THR A N 1
ATOM 2230 C CA . THR A 1 273 ? 15.010 -7.434 15.103 1.00 47.56 273 THR A CA 1
ATOM 2231 C C . THR A 1 273 ? 15.278 -8.459 13.990 1.00 47.56 273 THR A C 1
ATOM 2233 O O . THR A 1 273 ? 14.578 -9.473 13.923 1.00 47.56 273 THR A O 1
ATOM 2236 N N . PRO A 1 274 ? 16.258 -8.255 13.084 1.00 42.81 274 PRO A N 1
ATOM 2237 C CA . PRO A 1 274 ? 16.624 -9.312 12.165 1.00 42.81 274 PRO A CA 1
ATOM 2238 C C . PRO A 1 274 ? 17.411 -10.338 12.984 1.00 42.81 274 PRO A C 1
ATOM 2240 O O . PRO A 1 274 ? 18.392 -9.994 13.642 1.00 42.81 274 PRO A O 1
ATOM 2243 N N . THR A 1 275 ? 16.999 -11.600 12.983 1.00 37.44 275 THR A N 1
ATOM 2244 C CA . THR A 1 275 ? 17.759 -12.633 13.697 1.00 37.44 275 THR A CA 1
ATOM 2245 C C . THR A 1 275 ? 19.192 -12.809 13.163 1.00 37.44 275 THR A C 1
ATOM 2247 O O . THR A 1 275 ? 19.979 -13.410 13.878 1.00 37.44 275 THR A O 1
ATOM 2250 N N . THR A 1 276 ? 19.590 -12.202 12.026 1.00 30.92 276 THR A N 1
ATOM 2251 C CA . THR A 1 276 ? 21.001 -11.945 11.645 1.00 30.92 276 THR A CA 1
ATOM 2252 C C . THR A 1 276 ? 21.138 -10.906 10.489 1.00 30.92 276 THR A C 1
ATOM 2254 O O . THR A 1 276 ? 20.127 -10.528 9.898 1.00 30.92 276 THR A O 1
ATOM 2257 N N . PRO A 1 277 ? 22.330 -10.336 10.167 1.00 31.25 277 PRO A N 1
ATOM 2258 C CA . PRO A 1 277 ? 22.575 -8.892 10.148 1.00 31.25 277 PRO A CA 1
ATOM 2259 C C . PRO A 1 277 ? 22.531 -8.203 8.770 1.00 31.25 277 PRO A C 1
ATOM 2261 O O . PRO A 1 277 ? 22.637 -8.796 7.699 1.00 31.25 277 PRO A O 1
ATOM 2264 N N . SER A 1 278 ? 22.447 -6.876 8.859 1.00 35.03 278 SER A N 1
ATOM 2265 C CA . SER A 1 278 ? 22.525 -5.868 7.798 1.00 35.03 278 SER A CA 1
ATOM 2266 C C . SER A 1 278 ? 23.727 -6.019 6.838 1.00 35.03 278 SER A C 1
ATOM 2268 O O . SER A 1 278 ? 24.869 -6.052 7.297 1.00 35.03 278 SER A O 1
ATOM 2270 N N . PRO A 1 279 ? 23.525 -5.956 5.504 1.00 34.47 279 PRO A N 1
ATOM 2271 C CA . PRO A 1 279 ? 24.612 -5.889 4.521 1.00 34.47 279 PRO A CA 1
ATOM 2272 C C . PRO A 1 279 ? 25.264 -4.493 4.396 1.00 34.47 279 PRO A C 1
ATOM 2274 O O . PRO A 1 279 ? 26.042 -4.265 3.472 1.00 34.47 279 PRO A O 1
ATOM 2277 N N . TYR A 1 280 ? 24.957 -3.534 5.282 1.00 37.25 280 TYR A N 1
ATOM 2278 C CA . TYR A 1 280 ? 25.471 -2.155 5.196 1.00 37.25 280 TYR A CA 1
ATOM 2279 C C . TYR A 1 280 ? 26.745 -1.862 6.007 1.00 37.25 280 TYR A C 1
ATOM 2281 O O . TYR A 1 280 ? 27.182 -0.714 6.027 1.00 37.25 280 TYR A O 1
ATOM 2289 N N . ARG A 1 281 ? 27.430 -2.866 6.574 1.00 35.84 281 ARG A N 1
ATOM 2290 C CA . ARG A 1 281 ? 28.864 -2.724 6.897 1.00 35.84 281 ARG A CA 1
ATOM 2291 C C . ARG A 1 281 ? 29.709 -3.086 5.673 1.00 35.84 281 ARG A C 1
ATOM 2293 O O . ARG A 1 281 ? 30.281 -4.163 5.595 1.00 35.84 281 ARG A O 1
ATOM 2300 N N . MET A 1 282 ? 29.803 -2.162 4.720 1.00 32.34 282 MET A N 1
ATOM 2301 C CA . MET A 1 282 ? 30.992 -2.069 3.871 1.00 32.34 282 MET A CA 1
ATOM 2302 C C . MET A 1 282 ? 31.802 -0.864 4.341 1.00 32.34 282 MET A C 1
ATOM 2304 O O . MET A 1 282 ? 31.641 0.242 3.837 1.00 32.34 282 MET A O 1
ATOM 2308 N N . ALA A 1 283 ? 32.653 -1.100 5.332 1.00 29.12 283 ALA A N 1
ATOM 2309 C CA . ALA A 1 283 ? 33.846 -0.305 5.553 1.00 29.12 283 ALA A CA 1
ATOM 2310 C C . ALA A 1 283 ? 34.988 -1.307 5.724 1.00 29.12 283 ALA A C 1
ATOM 2312 O O . ALA A 1 283 ? 35.026 -2.083 6.676 1.00 29.12 283 ALA A O 1
ATOM 2313 N N . THR A 1 284 ? 35.848 -1.349 4.717 1.00 39.34 284 THR A N 1
ATOM 2314 C CA . THR A 1 284 ? 37.119 -2.062 4.703 1.00 39.34 284 THR A CA 1
ATOM 2315 C C . THR A 1 284 ? 37.986 -1.614 5.873 1.00 39.34 284 THR A C 1
ATOM 2317 O O . THR A 1 284 ? 38.324 -0.435 5.956 1.00 39.34 284 THR A O 1
ATOM 2320 N N . VAL A 1 285 ? 38.411 -2.554 6.711 1.00 31.69 285 VAL A N 1
ATOM 2321 C CA . VAL A 1 285 ? 39.665 -2.434 7.458 1.00 31.69 285 VAL A CA 1
ATOM 2322 C C . VAL A 1 285 ? 40.386 -3.766 7.300 1.00 31.69 285 VAL A C 1
ATOM 2324 O O . VAL A 1 285 ? 39.914 -4.799 7.771 1.00 31.69 285 VAL A O 1
ATOM 2327 N N . SER A 1 286 ? 41.485 -3.743 6.549 1.00 31.48 286 SER A N 1
ATOM 2328 C CA . SER A 1 286 ? 42.414 -4.865 6.432 1.00 31.48 286 SER A CA 1
ATOM 2329 C C . SER A 1 286 ? 42.955 -5.233 7.815 1.00 31.48 286 SER A C 1
ATOM 2331 O O . SER A 1 286 ? 43.305 -4.327 8.575 1.00 31.48 286 SER A O 1
ATOM 2333 N N . PRO A 1 287 ? 43.091 -6.522 8.160 1.00 33.28 287 PRO A N 1
ATOM 2334 C CA . PRO A 1 287 ? 43.814 -6.901 9.357 1.00 33.28 287 PRO A CA 1
ATOM 2335 C C . PRO A 1 287 ? 45.316 -6.778 9.078 1.00 33.28 287 PRO A C 1
ATOM 2337 O O . PRO A 1 287 ? 45.935 -7.682 8.522 1.00 33.28 287 PRO A O 1
ATOM 2340 N N . THR A 1 288 ? 45.917 -5.658 9.476 1.00 36.47 288 THR A N 1
ATOM 2341 C CA . THR A 1 288 ? 47.350 -5.633 9.778 1.00 36.47 288 THR A CA 1
ATOM 2342 C C . THR A 1 288 ? 47.517 -6.334 11.123 1.00 36.47 288 THR A C 1
ATOM 2344 O O . THR A 1 288 ? 47.442 -5.706 12.174 1.00 36.47 288 THR A O 1
ATOM 2347 N N . VAL A 1 289 ? 47.668 -7.657 11.103 1.00 35.44 289 VAL A N 1
ATOM 2348 C CA . VAL A 1 289 ? 48.187 -8.386 12.262 1.00 35.44 289 VAL A CA 1
ATOM 2349 C C . VAL A 1 289 ? 49.703 -8.316 12.159 1.00 35.44 289 VAL A C 1
ATOM 2351 O O . VAL A 1 289 ? 50.314 -9.017 11.355 1.00 35.44 289 VAL A O 1
ATOM 2354 N N . ALA A 1 290 ? 50.296 -7.418 12.944 1.00 34.03 290 ALA A N 1
ATOM 2355 C CA . ALA A 1 290 ? 51.688 -7.545 13.333 1.00 34.03 290 ALA A CA 1
ATOM 2356 C C . ALA A 1 290 ? 51.809 -8.817 14.186 1.00 34.03 290 ALA A C 1
ATOM 2358 O O . ALA A 1 290 ? 51.088 -8.992 15.168 1.00 34.03 290 ALA A O 1
ATOM 2359 N N . LEU A 1 291 ? 52.663 -9.735 13.745 1.00 34.97 291 LEU A N 1
ATOM 2360 C CA . LEU A 1 291 ? 53.093 -10.887 14.522 1.00 34.97 291 LEU A CA 1
ATOM 2361 C C . LEU A 1 291 ? 54.045 -10.386 15.610 1.00 34.97 291 LEU A C 1
ATOM 2363 O O . LEU A 1 291 ? 55.221 -10.174 15.327 1.00 34.97 291 LEU A O 1
ATOM 2367 N N . ASP A 1 292 ? 53.550 -10.230 16.834 1.00 33.31 292 ASP A N 1
ATOM 2368 C CA . ASP A 1 292 ? 54.414 -10.193 18.012 1.00 33.31 292 ASP A CA 1
ATOM 2369 C C . ASP A 1 292 ? 54.645 -11.634 18.480 1.00 33.31 292 ASP A C 1
ATOM 2371 O O . ASP A 1 292 ? 53.730 -12.348 18.899 1.00 33.31 292 ASP A O 1
ATOM 2375 N N . ALA A 1 293 ? 55.888 -12.085 18.322 1.00 40.78 293 ALA A N 1
ATOM 2376 C CA . ALA A 1 293 ? 56.374 -13.367 18.804 1.00 40.78 293 ALA A CA 1
ATOM 2377 C C . ALA A 1 293 ? 56.460 -13.359 20.342 1.00 40.78 293 ALA A C 1
ATOM 2379 O O . ALA A 1 293 ? 56.943 -12.378 20.907 1.00 40.78 293 ALA A O 1
ATOM 2380 N N . PRO A 1 294 ? 56.060 -14.435 21.043 1.00 38.72 294 PRO A N 1
ATOM 2381 C CA . PRO A 1 294 ? 56.334 -14.543 22.464 1.00 38.72 294 PRO A CA 1
ATOM 2382 C C . PRO A 1 294 ? 57.804 -14.896 22.704 1.00 38.72 294 PRO A C 1
ATOM 2384 O O . PRO A 1 294 ? 58.336 -15.880 22.180 1.00 38.72 294 PRO A O 1
ATOM 2387 N N . ASP A 1 295 ? 58.422 -14.061 23.532 1.00 35.84 295 ASP A N 1
ATOM 2388 C CA . ASP A 1 295 ? 59.738 -14.241 24.118 1.00 35.84 295 ASP A CA 1
ATOM 2389 C C . ASP A 1 295 ? 59.884 -15.607 24.796 1.00 35.84 295 ASP A C 1
ATOM 2391 O O . ASP A 1 295 ? 59.012 -16.095 25.520 1.00 35.84 295 ASP A O 1
ATOM 2395 N N . LYS A 1 296 ? 61.054 -16.200 24.567 1.00 39.56 296 LYS A N 1
ATOM 2396 C CA . LYS A 1 296 ? 61.548 -17.381 25.266 1.00 39.56 296 LYS A CA 1
ATOM 2397 C C . LYS A 1 296 ? 61.679 -17.082 26.759 1.00 39.56 296 LYS A C 1
ATOM 2399 O O . LYS A 1 296 ? 62.268 -16.075 27.137 1.00 39.56 296 LYS A O 1
ATOM 2404 N N . MET A 1 297 ? 61.299 -18.045 27.594 1.00 35.22 297 MET A N 1
ATOM 2405 C CA . MET A 1 297 ? 61.910 -18.223 28.912 1.00 35.22 297 MET A CA 1
ATOM 2406 C C . MET A 1 297 ? 62.270 -19.696 29.154 1.00 35.22 297 MET A C 1
ATOM 2408 O O . MET A 1 297 ? 61.674 -20.578 28.534 1.00 35.22 297 MET A O 1
ATOM 2412 N N . PRO A 1 298 ? 63.301 -19.956 29.978 1.00 39.97 298 PRO A N 1
ATOM 2413 C CA . PRO A 1 298 ? 64.131 -21.152 29.899 1.00 39.97 298 PRO A CA 1
ATOM 2414 C C . PRO A 1 298 ? 63.727 -22.227 30.915 1.00 39.97 298 PRO A C 1
ATOM 2416 O O . PRO A 1 298 ? 63.218 -21.913 31.989 1.00 39.97 298 PRO A O 1
ATOM 2419 N N . GLY A 1 299 ? 64.071 -23.484 30.626 1.00 35.91 299 GLY A N 1
ATOM 2420 C CA . GLY A 1 299 ? 64.180 -24.510 31.661 1.00 35.91 299 GLY A CA 1
ATOM 2421 C C . GLY A 1 299 ? 64.070 -25.946 31.156 1.00 35.91 299 GLY A C 1
ATOM 2422 O O . GLY A 1 299 ? 62.955 -26.417 30.958 1.00 35.91 299 GLY A O 1
ATOM 2423 N N . ALA A 1 300 ? 65.238 -26.601 31.104 1.00 31.59 300 ALA A N 1
ATOM 2424 C CA . ALA A 1 300 ? 65.533 -28.032 30.921 1.00 31.59 300 ALA A CA 1
ATOM 2425 C C . ALA A 1 300 ? 65.792 -28.503 29.481 1.00 31.59 300 ALA A C 1
ATOM 2427 O O . ALA A 1 300 ? 64.838 -28.600 28.681 1.00 31.59 300 ALA A O 1
#

Sequence (300 aa):
MDPEGSSEWLIVSGILVRKESEDKLDSWYADMRSRLVKFKGKVIHFAKLNETNKLITCQFLSKKPVKIFSVCSNKKNMKGYTNPFAELRSLDRNWFYCWLTRVLLERITHFVLNDSMLRSGKPAKVKLIYSHRGGLSYSQLNAYFALIKMQGRVGGLYLELGKVYFETLDMRLVEVIPHFEHLGLTFADIAASAYFKGCDTYNTHACDPRFAQALKSRMASVEYRDETEIESYRTYAGYGVKLLPSFRGANITKEQSLIFKFYGYPRQWWDPTPTTPSPYRMATVSPTVALDAPDKMPGA

Foldseek 3Di:
DPPDDDFQKDKAKAKADDPVCQVCLVVLVVVLVVPADPDDDPDDQLVPHDPVSLQSNLLSLLPDPIAMAMEMEGCPLVVVDDDVVCVVVVPAPCVVVLVSVVLRQLQVQVVQQVVCCVPPVARAADQAEAADDPRDDVVVSLVVVVVCVVCVVVVNNPDLFGDRPCSHYDPVSYHYDHCVVRSSSVSRSSQRVLLCLQATCPVNVAHDNSSNLSNVSRQDWDFDDDPPDPDTDTARESRRYDYPPQPVSSPGDPSNCPNNVSRPPPDHDGDPPRVDDDPPPPDDDDDPDDDDDDDDDDDD

Secondary structure (DSSP, 8-state):
--SSS--SEEEEEEEEE-GGGTTTHHHHHHHHHHTSTT---SS--GGGS-HHHHHHHHHHHTTSSEEEEEEEEESGGGTT---HHHHHH--STTHHHHHHHHHHHHHHHHHHHHHHHHHHSSPPPEEEEEEP-TT--HHHHHHHHHHHHHHHHTT--S--S----TTTEEEEEEEEE-TTT-HHHHHHHHHHHHHHHHH-STTTSS--THHHHHTGGGB--EEE--TT-SS-EEE-BTTTEEEES-TTTT---HHHHHHHHHTTTTS----S--SS--TT------------PPPP----

pLDDT: mean 80.44, std 20.02, range [29.12, 98.56]

Radius of gyration: 22.6 Å; chains: 1; bounding box: 86×44×58 Å